Protein AF-0000000084676537 (afdb_homodimer)

Organism: Aquipseudomonas alcaligenes (strain ATCC 14909 / DSM 50342 / CCUG 1425 / JCM 20561 / NBRC 14159 / NCIMB 9945 / NCTC 10367 / 1577) (NCBI:txid1215092)

Sequence (380 aa):
MLSEYQLSLPAINLDNADGPAKAILEGAKAQVGFIPNMYANMVNSPGLLKTYLDGYAAFRKESGFTPAEQEVIFLVISRENGCEYCVSAHSTLADKMSGLAPQITDAIRDGSPIADEKLVALAEFVRVLFHTRGLPSAAAVQSFLAAGYGERQVLEIVLALAVKTLSNYANHLFHTPLDEMFADRAWQQIMLSEYQLSLPAINLDNADGPAKAILEGAKAQVGFIPNMYANMVNSPGLLKTYLDGYAAFRKESGFTPAEQEVIFLVISRENGCEYCVSAHSTLADKMSGLAPQITDAIRDGSPIADEKLVALAEFVRVLFHTRGLPSAAAVQSFLAAGYGERQVLEIVLALAVKTLSNYANHLFHTPLDEMFADRAWQQI

Foldseek 3Di:
DADPAADPDDQADCVRDDDLLNVLQVVVCVVPVHRALLSSQLCVPVVLSVLLVVLVVCLCPPLPDQLLLLLLLQLLLLVVLQQQQSLLVSLLCNVPPRVHDNVQSVCSLVVHDHPDQLSNLSSVLLVQCNVVVNDHDPVSVVSNVVSPDDPSSSVSSVSSNVSSCSRRVSCNRNVRDHDPSSVVRGGGRD/DADPAADPDDQADCVRDDDLLNVLQVVVCVVPVHRALLSSQLCVPVVLSVLLVVLVVCLCPPLPDQLLLLLLLQLLLLVVLFQQQSLLVSLLCNVPPRVHDNVQSVCSLVVHDHPDQLSNLSSVLLVQCNVVVNDHDPVSVVSNVVSPDDPSSSVSSVSSNVSSCSRRVSCNRNVRDHDPSSVVRGGGRD

InterPro domains:
  I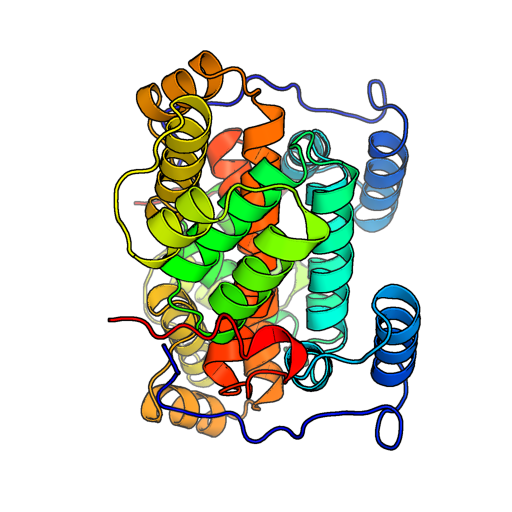PR003779 Alkyl hydroperoxide reductase AhpD/CMD-like [PF02627] (51-118)
  IPR004675 Alkylhydroperoxidase AhpD core [TIGR00778] (65-108)
  IPR029032 AhpD-like [G3DSA:1.20.1290.10] (20-186)
  IPR029032 AhpD-like [SSF69118] (9-187)

Solvent-accessible surface area (backbone atoms only — not comparable to full-atom values): 19748 Å² total; per-residue (Å²): 75,64,20,72,35,64,59,81,75,65,74,45,49,82,89,74,38,58,73,68,35,30,58,51,48,52,51,44,23,72,72,71,73,48,75,51,52,62,53,20,45,38,33,75,38,41,48,44,37,50,32,32,52,52,31,47,51,32,47,70,73,65,38,83,56,54,58,33,53,47,38,46,51,53,36,50,55,25,53,76,67,26,19,33,55,53,34,5,42,44,44,39,42,22,60,74,72,28,76,32,56,60,68,47,52,48,16,62,76,71,70,48,82,56,93,41,74,55,58,42,38,50,46,50,44,52,48,41,32,63,75,47,62,31,41,40,47,49,67,54,51,49,49,34,41,71,59,71,48,54,75,65,42,55,52,40,50,43,39,50,52,20,32,44,42,41,53,36,24,48,37,15,28,52,58,49,67,74,49,73,91,24,53,92,39,62,50,70,78,128,76,65,20,73,34,64,61,81,75,66,73,45,48,82,90,74,37,58,73,65,36,29,56,51,49,50,52,45,24,71,71,70,73,47,75,51,50,62,54,21,45,39,31,74,38,43,45,46,36,50,32,33,55,53,31,47,48,33,48,70,74,65,37,84,56,53,60,34,54,46,38,46,52,52,36,51,54,25,52,77,65,27,19,30,54,51,34,6,42,43,44,38,43,22,59,74,72,28,75,33,55,60,68,47,52,48,16,62,75,70,72,46,82,55,93,41,73,57,59,42,39,51,47,50,43,52,49,40,32,63,76,50,62,31,41,39,47,48,66,54,51,50,49,33,41,73,60,71,49,54,73,64,40,55,52,39,50,42,40,50,52,22,34,43,42,41,54,38,25,49,36,14,27,52,59,48,67,73,50,74,91,26,54,91,40,62,51,71,78,128

pLDDT: mean 97.21, std 3.35, range [67.31, 99.0]

Nearest PDB structures (foldseek):
  6e8l-assembly3_F  TM=9.251E-01  e=1.478E-09  Streptococcus pneumoniae D39
  3lvy-assembly3_F  TM=9.076E-01  e=1.955E-09  Streptococcus mutans
  3lvy-assembly2_D  TM=9.326E-01  e=3.757E-09  Streptococcus mutans
  3lvy-assembly3_E  TM=9.340E-01  e=1.001E-08  Streptococcus mutans
  6ohi-assembly1_B  TM=7.806E-01  e=1.801E-04  Marinomonas mediterranea MMB-1

Radius of gyration: 19.88 Å; Cα contacts (8 Å, |Δi|>4): 620; chains: 2; bounding box: 48×53×45 Å

Structure (mmCIF, N/CA/C/O backbone):
data_AF-0000000084676537-model_v1
#
loop_
_entity.id
_entity.type
_entity.pdbx_description
1 polymer 'Carboxymuconolactone decarboxylase-like domain-containing protein'
#
loop_
_atom_site.group_PDB
_atom_site.id
_atom_site.type_symbol
_atom_site.label_atom_id
_atom_site.label_alt_id
_atom_site.label_comp_id
_atom_site.label_asym_id
_atom_site.label_entity_id
_atom_site.label_seq_id
_atom_site.pdbx_PDB_ins_code
_atom_site.Cartn_x
_atom_site.Cartn_y
_atom_site.Cartn_z
_atom_site.occupancy
_atom_site.B_iso_or_equiv
_atom_site.auth_seq_id
_atom_site.auth_comp_id
_atom_site.auth_asym_id
_atom_site.auth_atom_id
_atom_site.pdbx_PDB_model_num
ATOM 1 N N . MET A 1 1 ? -10.719 -13.188 5.824 1 87.12 1 MET A N 1
ATOM 2 C CA . MET A 1 1 ? -11.375 -12.461 6.91 1 87.12 1 MET A CA 1
ATOM 3 C C . MET A 1 1 ? -12.18 -11.289 6.363 1 87.12 1 MET A C 1
ATOM 5 O O . MET A 1 1 ? -11.859 -10.75 5.305 1 87.12 1 MET A O 1
ATOM 9 N N . LEU A 1 2 ? -13.281 -10.977 7.125 1 89.5 2 LEU A N 1
ATOM 10 C CA . LEU A 1 2 ? -14.133 -9.828 6.828 1 89.5 2 LEU A CA 1
ATOM 11 C C . LEU A 1 2 ? -14.211 -8.883 8.023 1 89.5 2 LEU A C 1
ATOM 13 O O . LEU A 1 2 ? -14.242 -9.336 9.172 1 89.5 2 LEU A O 1
ATOM 17 N N . SER A 1 3 ? -14.258 -7.586 7.648 1 92.69 3 SER A N 1
ATOM 18 C CA . SER A 1 3 ? -14.461 -6.625 8.727 1 92.69 3 SER A CA 1
ATOM 19 C C . SER A 1 3 ? -15.828 -6.809 9.375 1 92.69 3 SER A C 1
ATOM 21 O O . SER A 1 3 ? -16.766 -7.293 8.742 1 92.69 3 SER A O 1
ATOM 23 N N . GLU A 1 4 ? -15.82 -6.453 10.68 1 93.25 4 GLU A N 1
ATOM 24 C CA . GLU A 1 4 ? -17.125 -6.5 11.344 1 93.25 4 GLU A CA 1
ATOM 25 C C . GLU A 1 4 ? -18.125 -5.578 10.664 1 93.25 4 GLU A C 1
ATOM 27 O O . GLU A 1 4 ? -19.281 -5.945 10.477 1 93.25 4 GLU A O 1
ATOM 32 N N . TYR A 1 5 ? -17.688 -4.469 10.32 1 94.06 5 TYR A N 1
ATOM 33 C CA . TYR A 1 5 ? -18.5 -3.502 9.594 1 94.06 5 TYR A CA 1
ATOM 34 C C . TYR A 1 5 ? -18.406 -3.734 8.086 1 94.06 5 TYR A C 1
ATOM 36 O O . TYR A 1 5 ? -17.312 -3.91 7.547 1 94.06 5 TYR A O 1
ATOM 44 N N . GLN A 1 6 ? -19.516 -3.701 7.406 1 97.19 6 GLN A N 1
ATOM 45 C CA . GLN A 1 6 ? -19.547 -3.764 5.949 1 97.19 6 GLN A CA 1
ATOM 46 C C . GLN A 1 6 ? -19.953 -2.42 5.352 1 97.19 6 GLN A C 1
ATOM 48 O O . GLN A 1 6 ? -21.016 -1.885 5.68 1 97.19 6 GLN A O 1
ATOM 53 N N . LEU A 1 7 ? -19.094 -1.859 4.504 1 98.12 7 LEU A N 1
ATOM 54 C CA . LEU A 1 7 ? -19.469 -0.626 3.812 1 98.12 7 LEU A CA 1
ATOM 55 C C . LEU A 1 7 ? -20.766 -0.8 3.043 1 98.12 7 LEU A C 1
ATOM 57 O O . LEU A 1 7 ? -21.016 -1.865 2.477 1 98.12 7 LEU A O 1
ATOM 61 N N . SER A 1 8 ? -21.484 0.279 2.998 1 97.81 8 SER A N 1
ATOM 62 C CA . SER A 1 8 ? -22.797 0.221 2.338 1 97.81 8 SER A CA 1
ATOM 63 C C . SER A 1 8 ? -22.734 0.866 0.958 1 97.81 8 SER A C 1
ATOM 65 O O . SER A 1 8 ? -23.766 0.978 0.28 1 97.81 8 SER A O 1
ATOM 67 N N . LEU A 1 9 ? -21.609 1.289 0.51 1 97.81 9 LEU A N 1
ATOM 68 C CA . LEU A 1 9 ? -21.453 1.851 -0.827 1 97.81 9 LEU A CA 1
ATOM 69 C C . LEU A 1 9 ? -21.828 0.829 -1.894 1 97.81 9 LEU A C 1
ATOM 71 O O . LEU A 1 9 ? -21.5 -0.354 -1.771 1 97.81 9 LEU A O 1
ATOM 75 N N . PRO A 1 10 ? -22.469 1.252 -2.92 1 96.81 10 PRO A N 1
ATOM 76 C CA . PRO A 1 10 ? -22.938 0.3 -3.928 1 96.81 10 PRO A CA 1
ATOM 77 C C . PRO A 1 10 ? -21.828 -0.193 -4.844 1 96.81 10 PRO A C 1
ATOM 79 O O . PRO A 1 10 ? -20.859 0.525 -5.078 1 96.81 10 PRO A O 1
ATOM 82 N N . ALA A 1 11 ? -22.031 -1.421 -5.336 1 97.44 11 ALA A N 1
ATOM 83 C CA . ALA A 1 11 ? -21.203 -1.826 -6.473 1 97.44 11 ALA A CA 1
ATOM 84 C C . ALA A 1 11 ? -21.516 -0.974 -7.703 1 97.44 11 ALA A C 1
ATOM 86 O O . ALA A 1 11 ? -22.672 -0.67 -7.98 1 97.44 11 ALA A O 1
ATOM 87 N N . ILE A 1 12 ? -20.484 -0.504 -8.359 1 97.31 12 ILE A N 1
ATOM 88 C CA . ILE A 1 12 ? -20.641 0.354 -9.531 1 97.31 12 ILE A CA 1
ATOM 89 C C . ILE A 1 12 ? -20.344 -0.445 -10.797 1 97.31 12 ILE A C 1
ATOM 91 O O . ILE A 1 12 ? -19.391 -1.219 -10.844 1 97.31 12 ILE A O 1
ATOM 95 N N . ASN A 1 13 ? -21.203 -0.387 -11.727 1 94.81 13 ASN A N 1
ATOM 96 C CA . ASN A 1 13 ? -21.016 -0.99 -13.039 1 94.81 13 ASN A CA 1
ATOM 97 C C . ASN A 1 13 ? -21.094 0.051 -14.148 1 94.81 13 ASN A C 1
ATOM 99 O O . ASN A 1 13 ? -21.125 1.254 -13.883 1 94.81 13 ASN A O 1
ATOM 103 N N . LEU A 1 14 ? -21.047 -0.414 -15.375 1 93.81 14 LEU A N 1
ATOM 104 C CA . LEU A 1 14 ? -20.969 0.53 -16.484 1 93.81 14 LEU A CA 1
ATOM 105 C C . LEU A 1 14 ? -22.297 1.247 -16.672 1 93.81 14 LEU A C 1
ATOM 107 O O . LEU A 1 14 ? -22.344 2.328 -17.266 1 93.81 14 LEU A O 1
ATOM 111 N N . ASP A 1 15 ? -23.359 0.762 -16.141 1 93.25 15 ASP A N 1
ATOM 112 C CA . ASP A 1 15 ? -24.688 1.355 -16.281 1 93.25 15 ASP A CA 1
ATOM 113 C C . ASP A 1 15 ? -24.891 2.5 -15.297 1 93.25 15 ASP A C 1
ATOM 115 O O . ASP A 1 15 ? -25.672 3.422 -15.555 1 93.25 15 ASP A O 1
ATOM 119 N N . ASN A 1 16 ? -24.188 2.482 -14.164 1 92.31 16 ASN A N 1
ATOM 120 C CA . ASN A 1 16 ? -24.391 3.496 -13.141 1 92.31 16 ASN A CA 1
ATOM 121 C C . ASN A 1 16 ? -23.109 4.281 -12.852 1 92.31 16 ASN A C 1
ATOM 123 O O . ASN A 1 16 ? -23.094 5.152 -11.984 1 92.31 16 ASN A O 1
ATOM 127 N N . ALA A 1 17 ? -22.125 3.949 -13.586 1 92.12 17 ALA A N 1
ATOM 128 C CA . ALA A 1 17 ? -20.859 4.66 -13.398 1 92.12 17 ALA A CA 1
ATOM 129 C C . ALA A 1 17 ? -20.891 6.02 -14.086 1 92.12 17 ALA A C 1
ATOM 131 O O . ALA A 1 17 ? -21.5 6.172 -15.148 1 92.12 17 ALA A O 1
ATOM 132 N N . ASP A 1 18 ? -20.328 7.066 -13.469 1 88.62 18 ASP A N 1
ATOM 133 C CA . ASP A 1 18 ? -20.156 8.367 -14.102 1 88.62 18 ASP A CA 1
ATOM 134 C C . ASP A 1 18 ? -18.719 8.883 -13.93 1 88.62 18 ASP A C 1
ATOM 136 O O . ASP A 1 18 ? -17.953 8.312 -13.156 1 88.62 18 ASP A O 1
ATOM 140 N N . GLY A 1 19 ? -18.297 9.742 -14.891 1 92.19 19 GLY A N 1
ATOM 141 C CA . GLY A 1 19 ? -17.031 10.438 -14.766 1 92.19 19 GLY A CA 1
ATOM 142 C C . GLY A 1 19 ? -15.836 9.508 -14.742 1 92.19 19 GLY A C 1
ATOM 143 O O . GLY A 1 19 ? -15.711 8.633 -15.602 1 92.19 19 GLY A O 1
ATOM 144 N N . PRO A 1 20 ? -15 9.695 -13.852 1 93.06 20 PRO A N 1
ATOM 145 C CA . PRO A 1 20 ? -13.75 8.938 -13.781 1 93.06 20 PRO A CA 1
ATOM 146 C C . PRO A 1 20 ? -13.977 7.449 -13.523 1 93.06 20 PRO A C 1
ATOM 148 O O . PRO A 1 20 ? -13.25 6.609 -14.055 1 93.06 20 PRO A O 1
ATOM 151 N N . ALA A 1 21 ? -14.984 7.133 -12.766 1 95.75 21 ALA A N 1
ATOM 152 C CA . ALA A 1 21 ? -15.281 5.734 -12.469 1 95.75 21 ALA A CA 1
ATOM 153 C C . ALA A 1 21 ? -15.602 4.957 -13.742 1 95.75 21 ALA A C 1
ATOM 155 O O . ALA A 1 21 ? -15.117 3.836 -13.93 1 95.75 21 ALA A O 1
ATOM 156 N N . LYS A 1 22 ? -16.344 5.57 -14.594 1 96.38 22 LYS A N 1
ATOM 157 C CA . LYS A 1 22 ? -16.734 4.91 -15.836 1 96.38 22 LYS A CA 1
ATOM 158 C C . LYS A 1 22 ? -15.523 4.637 -16.719 1 96.38 22 LYS A C 1
ATOM 160 O O . LYS A 1 22 ? -15.367 3.533 -17.25 1 96.38 22 LYS A O 1
ATOM 165 N N . ALA A 1 23 ? -14.68 5.621 -16.922 1 96.88 23 ALA A N 1
ATOM 166 C CA . ALA A 1 23 ? -13.492 5.484 -17.75 1 96.88 23 ALA A CA 1
ATOM 167 C C . ALA A 1 23 ? -12.578 4.379 -17.219 1 96.88 23 ALA A C 1
ATOM 169 O O . ALA A 1 23 ? -12.031 3.592 -18 1 96.88 23 ALA A O 1
ATOM 170 N N . ILE A 1 24 ? -12.438 4.293 -15.922 1 97.25 24 ILE A N 1
ATOM 171 C CA . ILE A 1 24 ? -11.562 3.303 -15.305 1 97.25 24 ILE A CA 1
ATOM 172 C C . ILE A 1 24 ? -12.148 1.904 -15.492 1 97.25 24 ILE A C 1
ATOM 174 O O . ILE A 1 24 ? -11.43 0.969 -15.852 1 97.25 24 ILE A O 1
ATOM 178 N N . LEU A 1 25 ? -13.453 1.765 -15.273 1 97.31 25 LEU A N 1
ATOM 179 C CA . LEU A 1 25 ? -14.094 0.46 -15.414 1 97.31 25 LEU A CA 1
ATOM 180 C C . LEU A 1 25 ? -14.07 -0.007 -16.859 1 97.31 25 LEU A C 1
ATOM 182 O O . LEU A 1 25 ? -13.883 -1.196 -17.125 1 97.31 25 LEU A O 1
ATOM 186 N N . GLU A 1 26 ? -14.25 0.949 -17.781 1 96.5 26 GLU A N 1
ATOM 187 C CA . GLU A 1 26 ? -14.156 0.607 -19.203 1 96.5 26 GLU A CA 1
ATOM 188 C C . GLU A 1 26 ? -12.766 0.092 -19.562 1 96.5 26 GLU A C 1
ATOM 190 O O . GLU A 1 26 ? -12.633 -0.887 -20.297 1 96.5 26 GLU A O 1
ATOM 195 N N . GLY A 1 27 ? -11.812 0.773 -19.047 1 94.44 27 GLY A N 1
ATOM 196 C CA . GLY A 1 27 ? -10.445 0.319 -19.266 1 94.44 27 GLY A CA 1
ATOM 197 C C . GLY A 1 27 ? -10.172 -1.052 -18.672 1 94.44 27 GLY A C 1
ATOM 198 O O . GLY A 1 27 ? -9.555 -1.899 -19.312 1 94.44 27 GLY A O 1
ATOM 199 N N . ALA A 1 28 ? -10.664 -1.276 -17.484 1 91.88 28 ALA A N 1
ATOM 200 C CA . ALA A 1 28 ? -10.484 -2.562 -16.812 1 91.88 28 ALA A CA 1
ATOM 201 C C . ALA A 1 28 ? -11.18 -3.682 -17.578 1 91.88 28 ALA A C 1
ATOM 203 O O . ALA A 1 28 ? -10.617 -4.762 -17.766 1 91.88 28 ALA A O 1
ATOM 204 N N . LYS A 1 29 ? -12.398 -3.408 -18.016 1 94.38 29 LYS A N 1
ATOM 205 C CA . LYS A 1 29 ? -13.148 -4.395 -18.781 1 94.38 29 LYS A CA 1
ATOM 206 C C . LYS A 1 29 ? -12.422 -4.75 -20.078 1 94.38 29 LYS A C 1
ATOM 208 O O . LYS A 1 29 ? -12.383 -5.918 -20.469 1 94.38 29 LYS A O 1
ATOM 213 N N . ALA A 1 30 ? -11.828 -3.725 -20.719 1 93.62 30 ALA A N 1
ATOM 214 C CA . ALA A 1 30 ? -11.094 -3.949 -21.969 1 93.62 30 ALA A CA 1
ATOM 215 C C . ALA A 1 30 ? -9.875 -4.84 -21.734 1 93.62 30 ALA A C 1
ATOM 217 O O . ALA A 1 30 ? -9.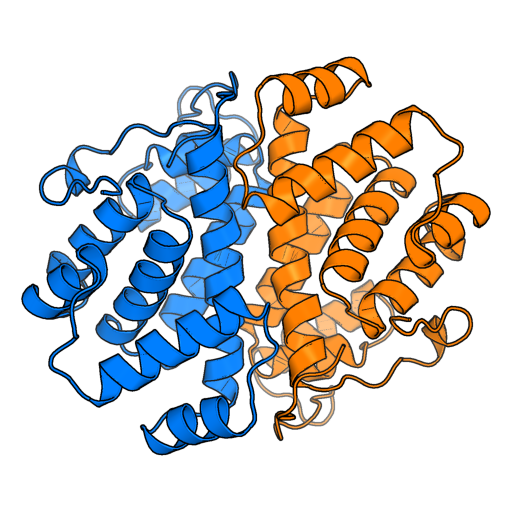523 -5.648 -22.594 1 93.62 30 ALA A O 1
ATOM 218 N N . GLN A 1 31 ? -9.32 -4.766 -20.594 1 86.62 31 GLN A N 1
ATOM 219 C CA . GLN A 1 31 ? -8.078 -5.473 -20.312 1 86.62 31 GLN A CA 1
ATOM 220 C C . GLN A 1 31 ? -8.352 -6.898 -19.844 1 86.62 31 GLN A C 1
ATOM 222 O O . GLN A 1 31 ? -7.645 -7.832 -20.234 1 86.62 31 GLN A O 1
ATOM 227 N N . VAL A 1 32 ? -9.375 -7.09 -19.016 1 86.25 32 VAL A N 1
ATOM 228 C CA . VAL A 1 32 ? -9.492 -8.406 -18.406 1 86.25 32 VAL A CA 1
ATOM 229 C C . VAL A 1 32 ? -10.781 -9.078 -18.859 1 86.25 32 VAL A C 1
ATOM 231 O O . VAL A 1 32 ? -11.031 -10.242 -18.531 1 86.25 32 VAL A O 1
ATOM 234 N N . GLY A 1 33 ? -11.602 -8.398 -19.594 1 89.19 33 GLY A N 1
ATOM 235 C CA . GLY A 1 33 ? -12.75 -9 -20.25 1 89.19 33 GLY A CA 1
ATOM 236 C C . GLY A 1 33 ? -14.039 -8.867 -19.469 1 89.19 33 GLY A C 1
ATOM 237 O O . GLY A 1 33 ? -15.117 -9.156 -19.984 1 89.19 33 GLY A O 1
ATOM 238 N N . PHE A 1 34 ? -13.914 -8.531 -18.234 1 93.25 34 PHE A N 1
ATOM 239 C CA . PHE A 1 34 ? -15.078 -8.273 -17.391 1 93.25 34 PHE A CA 1
ATOM 240 C C . PHE A 1 34 ? -14.711 -7.355 -16.234 1 93.25 34 PHE A C 1
ATOM 242 O O . PHE A 1 34 ? -13.547 -6.984 -16.062 1 93.25 34 PHE A O 1
ATOM 249 N N . ILE A 1 35 ? -15.711 -6.895 -15.508 1 96.5 35 ILE A N 1
ATOM 250 C CA . ILE A 1 35 ? -15.477 -6.086 -14.312 1 96.5 35 ILE A CA 1
ATOM 251 C C . ILE A 1 35 ? -15.594 -6.961 -13.07 1 96.5 35 ILE A C 1
ATOM 253 O O . ILE A 1 35 ? -16.703 -7.316 -12.648 1 96.5 35 ILE A O 1
ATOM 257 N N . PRO A 1 36 ? -14.461 -7.328 -12.484 1 97.81 36 PRO A N 1
ATOM 258 C CA . PRO A 1 36 ? -14.531 -8.07 -11.227 1 97.81 36 PRO A CA 1
ATOM 259 C C . PRO A 1 36 ? -15.336 -7.348 -10.148 1 97.81 36 PRO A C 1
ATOM 261 O O . PRO A 1 36 ? -15.312 -6.113 -10.078 1 97.81 36 PRO A O 1
ATOM 264 N N . ASN A 1 37 ? -15.992 -8.094 -9.281 1 98.12 37 ASN A N 1
ATOM 265 C CA . ASN A 1 37 ? -16.734 -7.5 -8.172 1 98.12 37 ASN A CA 1
ATOM 266 C C . ASN A 1 37 ? -15.844 -6.59 -7.328 1 98.12 37 ASN A C 1
ATOM 268 O O . ASN A 1 37 ? -16.297 -5.555 -6.836 1 98.12 37 ASN A O 1
ATOM 272 N N . MET A 1 38 ? -14.57 -6.957 -7.238 1 98.5 38 MET A N 1
ATOM 273 C CA . MET A 1 38 ? -13.602 -6.156 -6.496 1 98.5 38 MET A CA 1
ATOM 274 C C . MET A 1 38 ? -13.453 -4.77 -7.113 1 98.5 38 MET A C 1
ATOM 276 O O . MET A 1 38 ? -13.445 -3.766 -6.402 1 98.5 38 MET A O 1
ATOM 280 N N . TYR A 1 39 ? -13.391 -4.684 -8.438 1 98.56 39 TYR A N 1
ATOM 281 C CA . TYR A 1 39 ? -13.25 -3.408 -9.133 1 98.56 39 TYR A CA 1
ATOM 282 C C . TYR A 1 39 ? -14.516 -2.57 -9 1 98.56 39 TYR A C 1
ATOM 284 O O . TYR A 1 39 ? -14.445 -1.356 -8.797 1 98.56 39 TYR A O 1
ATOM 292 N N . ALA A 1 40 ? -15.641 -3.273 -9.094 1 98.38 40 ALA A N 1
ATOM 293 C CA . ALA A 1 40 ? -16.922 -2.596 -8.969 1 98.38 40 ALA A CA 1
ATOM 294 C C . ALA A 1 40 ? -17.047 -1.891 -7.617 1 98.38 40 ALA A C 1
ATOM 296 O O . ALA A 1 40 ? -17.656 -0.826 -7.52 1 98.38 40 ALA A O 1
ATOM 297 N N . ASN A 1 41 ? -16.469 -2.49 -6.586 1 98.62 41 ASN A N 1
ATOM 298 C CA . ASN A 1 41 ? -16.484 -1.902 -5.25 1 98.62 41 ASN A CA 1
ATOM 299 C C . ASN A 1 41 ? -15.422 -0.822 -5.102 1 98.62 41 ASN A C 1
ATOM 301 O O . ASN A 1 41 ? -15.711 0.289 -4.656 1 98.62 41 ASN A O 1
ATOM 305 N N . MET A 1 42 ? -14.211 -1.089 -5.57 1 98.69 42 MET A N 1
ATOM 306 C CA . MET A 1 42 ? -13.055 -0.219 -5.359 1 98.69 42 MET A CA 1
ATOM 307 C C . MET A 1 42 ? -13.234 1.104 -6.094 1 98.69 42 MET A C 1
ATOM 309 O O . MET A 1 42 ? -12.742 2.141 -5.641 1 98.69 42 MET A O 1
ATOM 313 N N . VAL A 1 43 ? -14.023 1.129 -7.129 1 98.5 43 VAL A N 1
ATOM 314 C CA . VAL A 1 43 ? -14.109 2.301 -7.996 1 98.5 43 VAL A CA 1
ATOM 315 C C . VAL A 1 43 ? -14.938 3.387 -7.316 1 98.5 43 VAL A C 1
ATOM 317 O O . VAL A 1 43 ? -14.953 4.535 -7.762 1 98.5 43 VAL A O 1
ATOM 320 N N . ASN A 1 44 ? -15.672 3.029 -6.191 1 98.12 44 ASN A N 1
ATOM 321 C CA . ASN A 1 44 ? -16.25 4.086 -5.363 1 98.12 44 ASN A CA 1
ATOM 322 C C . ASN A 1 44 ? -15.219 5.152 -5.016 1 98.12 44 ASN A C 1
ATOM 324 O O . ASN A 1 44 ? -15.57 6.309 -4.773 1 98.12 44 ASN A O 1
ATOM 328 N N . SER A 1 45 ? -13.977 4.828 -4.934 1 98.25 45 SER A N 1
ATOM 329 C CA . SER A 1 45 ? -12.805 5.699 -4.938 1 98.25 45 SER A CA 1
ATOM 330 C C . SER A 1 45 ? -11.984 5.523 -6.211 1 98.25 45 SER A C 1
ATOM 332 O O . SER A 1 45 ? -11.086 4.676 -6.266 1 98.25 45 SER A O 1
ATOM 334 N N . PRO A 1 46 ? -12.266 6.328 -7.223 1 98.06 46 PRO A N 1
ATOM 335 C CA . PRO A 1 46 ? -11.578 6.137 -8.5 1 98.06 46 PRO A CA 1
ATOM 336 C C . PRO A 1 46 ? -10.062 6.152 -8.359 1 98.06 46 PRO A C 1
ATOM 338 O O . PRO A 1 46 ? -9.367 5.355 -9 1 98.06 46 PRO A O 1
ATOM 341 N N . GLY A 1 47 ? -9.531 7.059 -7.523 1 98.25 47 GLY A N 1
ATOM 342 C CA . GLY A 1 47 ? -8.094 7.109 -7.285 1 98.25 47 GLY A CA 1
ATOM 343 C C . GLY A 1 47 ? -7.543 5.82 -6.703 1 98.25 47 GLY A C 1
ATOM 344 O O . GLY A 1 47 ? -6.449 5.387 -7.074 1 98.25 47 GLY A O 1
ATOM 345 N N . LEU A 1 48 ? -8.297 5.184 -5.801 1 98.75 48 LEU A N 1
ATOM 346 C CA . LEU A 1 48 ? -7.891 3.924 -5.191 1 98.75 48 LEU A CA 1
ATOM 347 C C . LEU A 1 48 ? -7.809 2.818 -6.238 1 98.75 48 LEU A C 1
ATOM 349 O O . LEU A 1 48 ? -6.789 2.129 -6.34 1 98.75 48 LEU A O 1
ATOM 353 N N . LEU A 1 49 ? -8.891 2.664 -7.082 1 98.62 49 LEU A N 1
ATOM 354 C CA . LEU A 1 49 ? -8.867 1.611 -8.094 1 98.62 49 LEU A CA 1
ATOM 355 C C . LEU A 1 49 ? -7.773 1.875 -9.125 1 98.62 49 LEU A C 1
ATOM 357 O O . LEU A 1 49 ? -7.055 0.957 -9.516 1 98.62 49 LEU A O 1
ATOM 361 N N . LYS A 1 50 ? -7.645 3.145 -9.539 1 98.38 50 LYS A N 1
ATOM 362 C CA . LYS A 1 50 ? -6.637 3.467 -10.547 1 98.38 50 LYS A CA 1
ATOM 363 C C . LYS A 1 50 ? -5.23 3.176 -10.031 1 98.38 50 LYS A C 1
ATOM 365 O O . LYS A 1 50 ? -4.391 2.65 -10.766 1 98.38 50 LYS A O 1
ATOM 370 N N . THR A 1 51 ? -4.926 3.545 -8.781 1 98.75 51 THR A N 1
ATOM 371 C CA . THR A 1 51 ? -3.627 3.266 -8.18 1 98.75 51 THR A CA 1
ATOM 372 C C . THR A 1 51 ? -3.367 1.762 -8.125 1 98.75 51 THR A C 1
ATOM 374 O O . THR A 1 51 ? -2.26 1.308 -8.422 1 98.75 51 THR A O 1
ATOM 377 N N . TYR A 1 52 ? -4.41 0.971 -7.797 1 98.81 52 TYR A N 1
ATOM 378 C CA . TYR A 1 52 ? -4.301 -0.484 -7.793 1 98.81 52 TYR A CA 1
ATOM 379 C C . TYR A 1 52 ? -3.947 -1.008 -9.18 1 98.81 52 TYR A C 1
ATOM 381 O O . TYR A 1 52 ? -2.979 -1.754 -9.336 1 98.81 52 TYR A O 1
ATOM 389 N N . LEU A 1 53 ? -4.715 -0.577 -10.156 1 98.31 53 LEU A N 1
ATOM 390 C CA . LEU A 1 53 ? -4.562 -1.102 -11.508 1 98.31 53 LEU A CA 1
ATOM 391 C C . LEU A 1 53 ? -3.193 -0.75 -12.078 1 98.31 53 LEU A C 1
ATOM 393 O O . LEU A 1 53 ? -2.525 -1.6 -12.672 1 98.31 53 LEU A O 1
ATOM 397 N N . ASP A 1 54 ? -2.771 0.484 -11.875 1 98 54 ASP A N 1
ATOM 398 C CA . ASP A 1 54 ? -1.485 0.928 -12.398 1 98 54 ASP A CA 1
ATOM 399 C C . ASP A 1 54 ? -0.33 0.22 -11.695 1 98 54 ASP A C 1
ATOM 401 O O . ASP A 1 54 ? 0.615 -0.234 -12.344 1 98 54 ASP A O 1
ATOM 405 N N . GLY A 1 55 ? -0.365 0.135 -10.383 1 98.69 55 GLY A N 1
ATOM 406 C CA . GLY A 1 55 ? 0.667 -0.568 -9.633 1 98.69 55 GLY A CA 1
ATOM 407 C C . GLY A 1 55 ? 0.74 -2.047 -9.961 1 98.69 55 GLY A C 1
ATOM 408 O O . GLY A 1 55 ? 1.831 -2.604 -10.102 1 98.69 55 GLY A O 1
ATOM 409 N N . TYR A 1 56 ? -0.441 -2.672 -10.078 1 98.5 56 TYR A N 1
ATOM 410 C CA . TYR A 1 56 ? -0.527 -4.078 -10.461 1 98.5 56 TYR A CA 1
ATOM 411 C C . TYR A 1 56 ? 0.105 -4.312 -11.828 1 98.5 56 TYR A C 1
ATOM 413 O O . TYR A 1 56 ? 0.907 -5.234 -12 1 98.5 56 TYR A O 1
ATOM 421 N N . ALA A 1 57 ? -0.222 -3.453 -12.773 1 97.88 57 ALA A N 1
ATOM 422 C CA . ALA A 1 57 ? 0.32 -3.57 -14.125 1 97.88 57 ALA A CA 1
ATOM 423 C C . ALA A 1 57 ? 1.835 -3.387 -14.125 1 97.8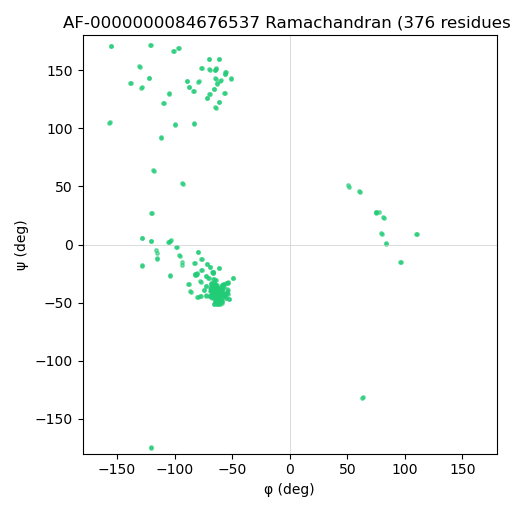8 57 ALA A C 1
ATOM 425 O O . ALA A 1 57 ? 2.557 -4.129 -14.797 1 97.88 57 ALA A O 1
ATOM 426 N N . ALA A 1 58 ? 2.326 -2.4 -13.414 1 98.5 58 ALA A N 1
ATOM 427 C CA . ALA A 1 58 ? 3.764 -2.164 -13.32 1 98.5 58 ALA A CA 1
ATOM 428 C C . ALA A 1 58 ? 4.484 -3.375 -12.734 1 98.5 58 ALA A C 1
ATOM 430 O O . ALA A 1 58 ? 5.527 -3.793 -13.242 1 98.5 58 ALA A O 1
ATOM 431 N N . PHE A 1 59 ? 3.926 -3.955 -11.688 1 98.81 59 PHE A N 1
ATOM 432 C CA . PHE A 1 59 ? 4.516 -5.125 -11.047 1 98.81 59 PHE A CA 1
ATOM 433 C C . PHE A 1 59 ? 4.57 -6.301 -12.016 1 98.81 59 PHE A C 1
ATOM 435 O O . PHE A 1 59 ? 5.602 -6.969 -12.133 1 98.81 59 PHE A O 1
ATOM 442 N N . ARG A 1 60 ? 3.459 -6.535 -12.688 1 98.06 60 ARG A N 1
ATOM 443 C CA . ARG A 1 60 ? 3.381 -7.66 -13.609 1 98.06 60 ARG A CA 1
ATOM 444 C C . ARG A 1 60 ? 4.379 -7.504 -14.758 1 98.06 60 ARG A C 1
ATOM 446 O O . ARG A 1 60 ? 5.012 -8.477 -15.172 1 98.06 60 ARG A O 1
ATOM 453 N N . LYS A 1 61 ? 4.559 -6.305 -15.195 1 97.56 61 LYS A N 1
ATOM 454 C CA . LYS A 1 61 ? 5.32 -6.062 -16.422 1 97.56 61 LYS A CA 1
ATOM 455 C C . LYS A 1 61 ? 6.809 -5.918 -16.109 1 97.56 61 LYS A C 1
ATOM 457 O O . LYS A 1 61 ? 7.652 -6.344 -16.906 1 97.56 61 LYS A O 1
ATOM 462 N N . GLU A 1 62 ? 7.133 -5.344 -14.93 1 96.94 62 GLU A N 1
ATOM 463 C CA . GLU A 1 62 ? 8.492 -4.816 -14.82 1 96.94 62 GLU A CA 1
ATOM 464 C C . GLU A 1 62 ? 9.188 -5.344 -13.57 1 96.94 62 GLU A C 1
ATOM 466 O O . GLU A 1 62 ? 10.32 -4.965 -13.281 1 96.94 62 GLU A O 1
ATOM 471 N N . SER A 1 63 ? 8.617 -6.219 -12.844 1 98.19 63 SER A N 1
ATOM 472 C CA . SER A 1 63 ? 9.141 -6.574 -11.531 1 98.19 63 SER A CA 1
ATOM 473 C C . SER A 1 63 ? 10.367 -7.469 -11.641 1 98.19 63 SER A C 1
ATOM 475 O O . SER A 1 63 ? 11.133 -7.605 -10.688 1 98.19 63 SER A O 1
ATOM 477 N N . GLY A 1 64 ? 10.523 -8.141 -12.766 1 98.25 64 GLY A N 1
ATOM 478 C CA . GLY A 1 64 ? 11.625 -9.078 -12.922 1 98.25 64 GLY A CA 1
ATOM 479 C C . GLY A 1 64 ? 11.328 -10.445 -12.336 1 98.25 64 GLY A C 1
ATOM 480 O O . GLY A 1 64 ? 12.18 -11.328 -12.352 1 98.25 64 GLY A O 1
ATOM 481 N N . PHE A 1 65 ? 10.156 -10.664 -11.781 1 98.75 65 PHE A N 1
ATOM 482 C CA . PHE A 1 65 ? 9.688 -11.977 -11.344 1 98.75 65 PHE A CA 1
ATOM 483 C C . PHE A 1 65 ? 8.969 -12.703 -12.469 1 98.75 65 PHE A C 1
ATOM 485 O O . PHE A 1 65 ? 8.281 -12.07 -13.273 1 98.75 65 PHE A O 1
ATOM 492 N N . THR A 1 66 ? 9.148 -14.008 -12.617 1 98.56 66 THR A N 1
ATOM 493 C CA . THR A 1 66 ? 8.32 -14.789 -13.531 1 98.56 66 THR A CA 1
ATOM 494 C C . THR A 1 66 ? 6.855 -14.734 -13.109 1 98.56 66 THR A C 1
ATOM 496 O O . THR A 1 66 ? 6.543 -14.445 -11.953 1 98.56 66 THR A O 1
ATOM 499 N N . PRO A 1 67 ? 5.973 -15.016 -14.023 1 98.44 67 PRO A N 1
ATOM 500 C CA . PRO A 1 67 ? 4.555 -15.039 -13.648 1 98.44 67 PRO A CA 1
ATOM 501 C C . PRO A 1 67 ? 4.27 -15.953 -12.461 1 98.44 67 PRO A C 1
ATOM 503 O O . PRO A 1 67 ? 3.459 -15.617 -11.594 1 98.44 67 PRO A O 1
ATOM 506 N N . ALA A 1 68 ? 4.906 -17.078 -12.383 1 98.62 68 ALA A N 1
ATOM 507 C CA . ALA A 1 68 ? 4.742 -18 -11.266 1 98.62 68 ALA A CA 1
ATOM 508 C C . ALA A 1 68 ? 5.199 -17.359 -9.953 1 98.62 68 ALA A C 1
ATOM 510 O O . ALA A 1 68 ? 4.5 -17.438 -8.945 1 98.62 68 ALA A O 1
ATOM 511 N N . GLU A 1 69 ? 6.379 -16.688 -9.945 1 98.88 69 GLU A N 1
ATOM 512 C CA . GLU A 1 69 ? 6.898 -16.016 -8.758 1 98.88 69 GLU A CA 1
ATOM 513 C C . GLU A 1 69 ? 5.98 -14.867 -8.336 1 98.88 69 GLU A C 1
ATOM 515 O O . GLU A 1 69 ? 5.789 -14.633 -7.137 1 98.88 69 GLU A O 1
ATOM 520 N N . GLN A 1 70 ? 5.426 -14.195 -9.328 1 98.94 70 GLN A N 1
ATOM 521 C CA . GLN A 1 70 ? 4.496 -13.109 -9.039 1 98.94 70 GLN A CA 1
ATOM 522 C C . GLN A 1 70 ? 3.271 -13.617 -8.281 1 98.94 70 GLN A C 1
ATOM 524 O O . GLN A 1 70 ? 2.812 -12.977 -7.332 1 98.94 70 GLN A O 1
ATOM 529 N N . GLU A 1 71 ? 2.738 -14.766 -8.695 1 98.88 71 GLU A N 1
ATOM 530 C CA . GLU A 1 71 ? 1.582 -15.328 -8 1 98.88 71 GLU A CA 1
ATOM 531 C C . GLU A 1 71 ? 1.945 -15.773 -6.59 1 98.88 71 GLU A C 1
ATOM 533 O O . GLU A 1 71 ? 1.141 -15.641 -5.664 1 98.88 71 GLU A O 1
ATOM 538 N N . VAL A 1 72 ? 3.18 -16.328 -6.406 1 98.94 72 VAL A N 1
ATOM 539 C CA . VAL A 1 72 ? 3.627 -16.672 -5.062 1 98.94 72 VAL A CA 1
ATOM 540 C C . VAL A 1 72 ? 3.586 -15.438 -4.164 1 98.94 72 VAL A C 1
ATOM 542 O O . VAL A 1 72 ? 3.062 -15.492 -3.049 1 98.94 72 VAL A O 1
ATOM 545 N N . ILE A 1 73 ? 4.043 -14.305 -4.637 1 98.94 73 ILE A N 1
ATOM 546 C CA . ILE A 1 73 ? 4.113 -13.062 -3.873 1 98.94 73 ILE A CA 1
ATOM 547 C C . ILE A 1 73 ? 2.705 -12.602 -3.51 1 98.94 73 ILE A C 1
ATOM 549 O O . ILE A 1 73 ? 2.408 -12.352 -2.34 1 98.94 73 ILE A O 1
ATOM 553 N N . PHE A 1 74 ? 1.794 -12.578 -4.508 1 98.94 74 PHE A N 1
ATOM 554 C CA . PHE A 1 74 ? 0.436 -12.102 -4.273 1 98.94 74 PHE A CA 1
ATOM 555 C C . PHE A 1 74 ? -0.318 -13.047 -3.346 1 98.94 74 PHE A C 1
ATOM 557 O O . PHE A 1 74 ? -1.069 -12.602 -2.477 1 98.94 74 PHE A O 1
ATOM 564 N N . LEU A 1 75 ? -0.107 -14.352 -3.514 1 98.94 75 LEU A N 1
ATOM 565 C CA . LEU A 1 75 ? -0.788 -15.344 -2.684 1 98.94 75 LEU A CA 1
ATOM 566 C C . LEU A 1 75 ? -0.317 -15.25 -1.235 1 98.94 75 LEU A C 1
ATOM 568 O O . LEU A 1 75 ? -1.132 -15.281 -0.31 1 98.94 75 LEU A O 1
ATOM 572 N N . VAL A 1 76 ? 0.977 -15.125 -1.027 1 98.88 76 VAL A N 1
ATOM 573 C CA . VAL A 1 76 ? 1.524 -15.055 0.323 1 98.88 76 VAL A CA 1
ATOM 574 C C . VAL A 1 76 ? 0.991 -13.812 1.031 1 98.88 76 VAL A C 1
ATOM 576 O O . VAL A 1 76 ? 0.497 -13.891 2.158 1 98.88 76 VAL A O 1
ATOM 579 N N . ILE A 1 77 ? 1.003 -12.664 0.34 1 98.94 77 ILE A N 1
ATOM 580 C CA . ILE A 1 77 ? 0.544 -11.422 0.944 1 98.94 77 ILE A CA 1
ATOM 581 C C . ILE A 1 77 ? -0.942 -11.523 1.279 1 98.94 77 ILE A C 1
ATOM 583 O O . ILE A 1 77 ? -1.361 -11.18 2.387 1 98.94 77 ILE A O 1
ATOM 587 N N . SER A 1 78 ? -1.732 -11.992 0.309 1 98.88 78 SER A N 1
ATOM 588 C CA . SER A 1 78 ? -3.18 -12.055 0.489 1 98.88 78 SER A CA 1
ATOM 589 C C . SER A 1 78 ? -3.559 -13.039 1.588 1 98.88 78 SER A C 1
ATOM 591 O O . SER A 1 78 ? -4.5 -12.805 2.348 1 98.88 78 SER A O 1
ATOM 593 N N . ARG A 1 79 ? -2.832 -14.164 1.659 1 98.62 79 ARG A N 1
ATOM 594 C CA . ARG A 1 79 ? -3.094 -15.125 2.725 1 98.62 79 ARG A CA 1
ATOM 595 C C . ARG A 1 79 ? -2.771 -14.531 4.09 1 98.62 79 ARG A C 1
ATOM 597 O O . ARG A 1 79 ? -3.537 -14.695 5.043 1 98.62 79 ARG A O 1
ATOM 604 N N . GLU A 1 80 ? -1.606 -13.836 4.234 1 98.38 80 GLU A N 1
ATOM 605 C CA . GLU A 1 80 ? -1.242 -13.188 5.492 1 98.38 80 GLU A CA 1
ATOM 606 C C . GLU A 1 80 ? -2.309 -12.188 5.93 1 98.38 80 GLU A C 1
ATOM 608 O O . GLU A 1 80 ? -2.576 -12.039 7.121 1 98.38 80 GLU A O 1
ATOM 613 N N . ASN A 1 81 ? -2.936 -11.539 4.941 1 98.5 81 ASN A N 1
ATOM 614 C CA . ASN A 1 81 ? -3.982 -10.57 5.238 1 98.5 81 ASN A CA 1
ATOM 615 C C . ASN A 1 81 ? -5.328 -11.25 5.473 1 98.5 81 ASN A C 1
ATOM 617 O O . ASN A 1 81 ? -6.27 -10.625 5.961 1 98.5 81 ASN A O 1
ATOM 621 N N . GLY A 1 82 ? -5.441 -12.516 5.074 1 98.25 82 GLY A N 1
ATOM 622 C CA . GLY A 1 82 ? -6.691 -13.242 5.219 1 98.25 82 GLY A CA 1
ATOM 623 C C . GLY A 1 82 ? -7.746 -12.828 4.207 1 98.25 82 GLY A C 1
ATOM 624 O O . GLY A 1 82 ? -8.945 -12.898 4.484 1 98.25 82 GLY A O 1
ATOM 625 N N . CYS A 1 83 ? -7.359 -12.367 3.092 1 98.44 83 CYS A N 1
ATOM 626 C CA . CYS A 1 83 ? -8.312 -11.922 2.086 1 98.44 83 CYS A CA 1
ATOM 627 C C . CYS A 1 83 ? -8.836 -13.094 1.268 1 98.44 83 CYS A C 1
ATOM 629 O O . CYS A 1 83 ? -8.188 -13.531 0.319 1 98.44 83 CYS A O 1
ATOM 631 N N . GLU A 1 84 ? -9.984 -13.523 1.493 1 98.06 84 GLU A N 1
ATOM 632 C CA . GLU A 1 84 ? -10.562 -14.719 0.874 1 98.06 84 GLU A CA 1
ATOM 633 C C . GLU A 1 84 ? -10.75 -14.516 -0.628 1 98.06 84 GLU A C 1
ATOM 635 O O . GLU A 1 84 ? -10.438 -15.406 -1.421 1 98.06 84 GLU A O 1
ATOM 640 N N . TYR A 1 85 ? -11.219 -13.344 -1.024 1 98.56 85 TYR A N 1
ATOM 641 C CA . TYR A 1 85 ? -11.406 -13.039 -2.439 1 98.56 85 TYR A CA 1
ATOM 642 C C . TYR A 1 85 ? -10.086 -13.156 -3.197 1 98.56 85 TYR A C 1
ATOM 644 O O . TYR A 1 85 ? -10.008 -13.836 -4.219 1 98.56 85 TYR A O 1
ATOM 652 N N . CYS A 1 86 ? -9.062 -12.547 -2.664 1 98.81 86 CYS A N 1
ATOM 653 C CA . CYS A 1 86 ? -7.797 -12.43 -3.389 1 98.81 86 CYS A CA 1
ATOM 654 C C . CYS A 1 86 ? -7.055 -13.766 -3.406 1 98.81 86 CYS A C 1
ATOM 656 O O . CYS A 1 86 ? -6.414 -14.109 -4.402 1 98.81 86 CYS A O 1
ATOM 658 N N . VAL A 1 87 ? -7.094 -14.523 -2.27 1 98.75 87 VAL A N 1
ATOM 659 C CA . VAL A 1 87 ? -6.48 -15.852 -2.291 1 98.75 87 VAL A CA 1
ATOM 660 C C . VAL A 1 87 ? -7.164 -16.719 -3.346 1 98.75 87 VAL A C 1
ATOM 662 O O . VAL A 1 87 ? -6.492 -17.406 -4.113 1 98.75 87 VAL A O 1
ATOM 665 N N . SER A 1 88 ? -8.477 -16.656 -3.439 1 98.75 88 SER A N 1
ATOM 666 C CA . SER A 1 88 ? -9.227 -17.422 -4.434 1 98.75 88 SER A CA 1
ATOM 667 C C . SER A 1 88 ? -8.867 -16.984 -5.852 1 98.75 88 SER A C 1
ATOM 669 O O . SER A 1 88 ? -8.562 -17.812 -6.707 1 98.75 88 SER A O 1
ATOM 671 N N . ALA A 1 89 ? -8.883 -15.695 -6.094 1 98.38 89 ALA A N 1
ATOM 672 C CA . ALA A 1 89 ? -8.609 -15.148 -7.418 1 98.38 89 ALA A CA 1
ATOM 673 C C . ALA A 1 89 ? -7.188 -15.484 -7.863 1 98.38 89 ALA A C 1
ATOM 675 O O . ALA A 1 89 ? -6.98 -15.977 -8.977 1 98.38 89 ALA A O 1
ATOM 676 N N . HIS A 1 90 ? -6.191 -15.273 -7.008 1 98.69 90 HIS A N 1
ATOM 677 C CA . HIS A 1 90 ? -4.805 -15.516 -7.395 1 98.69 90 HIS A CA 1
ATOM 678 C C . HIS A 1 90 ? -4.508 -17 -7.496 1 98.69 90 HIS A C 1
ATOM 680 O O . HIS A 1 90 ? -3.623 -17.422 -8.25 1 98.69 90 HIS A O 1
ATOM 686 N N . SER A 1 91 ? -5.27 -17.859 -6.711 1 98.62 91 SER A N 1
ATOM 687 C CA . SER A 1 91 ? -5.176 -19.297 -6.93 1 98.62 91 SER A CA 1
ATOM 688 C C . SER A 1 91 ? -5.613 -19.672 -8.344 1 98.62 91 SER A C 1
ATOM 690 O O . SER A 1 91 ? -4.938 -20.453 -9.016 1 98.62 91 SER A O 1
ATOM 692 N N . THR A 1 92 ? -6.715 -19.094 -8.758 1 98.12 92 THR A N 1
ATOM 693 C CA . THR A 1 92 ? -7.242 -19.359 -10.094 1 98.12 92 THR A CA 1
ATOM 694 C C . THR A 1 92 ? -6.266 -18.875 -11.156 1 98.12 92 THR A C 1
ATOM 696 O O . THR A 1 92 ? -5.969 -19.609 -12.109 1 98.12 92 THR A O 1
ATOM 699 N N . LEU A 1 93 ? -5.734 -17.672 -11.039 1 97.31 93 LEU A N 1
ATOM 700 C CA . LEU A 1 93 ? -4.781 -17.125 -12 1 97.31 93 LEU A CA 1
ATOM 701 C C . LEU A 1 93 ? -3.504 -17.969 -12.039 1 97.31 93 LEU A C 1
ATOM 703 O O . LEU A 1 93 ? -2.932 -18.188 -13.109 1 97.31 93 LEU A O 1
ATOM 707 N N . ALA A 1 94 ? -3.041 -18.391 -10.828 1 97.81 94 ALA A N 1
ATOM 708 C CA . ALA A 1 94 ? -1.851 -19.234 -10.734 1 97.81 94 ALA A CA 1
ATOM 709 C C . ALA A 1 94 ? -2.027 -20.516 -11.539 1 97.81 94 ALA A C 1
ATOM 711 O O . ALA A 1 94 ? -1.144 -20.906 -12.312 1 97.81 94 ALA A O 1
ATOM 712 N N . ASP A 1 95 ? -3.145 -21.094 -11.43 1 94.69 95 ASP A N 1
ATOM 713 C CA . ASP A 1 95 ? -3.436 -22.375 -12.07 1 94.69 95 ASP A CA 1
ATOM 714 C C . ASP A 1 95 ? -3.602 -22.203 -13.578 1 94.69 95 ASP A C 1
ATOM 716 O O . ASP A 1 95 ? -3.123 -23.031 -14.359 1 94.69 95 ASP A O 1
ATOM 720 N N . LYS A 1 96 ? -4.145 -21.156 -14.008 1 94.19 96 LYS A N 1
ATOM 721 C CA . LYS A 1 96 ? -4.625 -21.062 -15.391 1 94.19 96 LYS A CA 1
ATOM 722 C C . LYS A 1 96 ? -3.686 -20.219 -16.25 1 94.19 96 LYS A C 1
ATOM 724 O O . LYS A 1 96 ? -3.605 -20.422 -17.453 1 94.19 96 LYS A O 1
ATOM 729 N N . MET A 1 97 ? -3 -19.328 -15.602 1 93.38 97 MET A N 1
ATOM 730 C CA . MET A 1 97 ? -2.365 -18.312 -16.438 1 93.38 97 MET A CA 1
ATOM 731 C C . MET A 1 97 ? -0.88 -18.188 -16.109 1 93.38 97 MET A C 1
ATOM 733 O O . MET A 1 97 ? -0.109 -17.656 -16.906 1 93.38 97 MET A O 1
ATOM 737 N N . SER A 1 98 ? -0.367 -18.688 -14.938 1 94.75 98 SER A N 1
ATOM 738 C CA . SER A 1 98 ? 0.952 -18.25 -14.484 1 94.75 98 SER A CA 1
ATOM 739 C C . SER A 1 98 ? 1.937 -19.422 -14.477 1 94.75 98 SER A C 1
ATOM 741 O O . SER A 1 98 ? 3.133 -19.234 -14.258 1 94.75 98 SER A O 1
ATOM 743 N N . GLY A 1 99 ? 1.444 -20.641 -14.617 1 95.31 99 GLY A N 1
ATOM 744 C CA . GLY A 1 99 ? 2.33 -21.797 -14.68 1 95.31 99 GLY A CA 1
ATOM 745 C C . GLY A 1 99 ? 2.818 -22.25 -13.32 1 95.31 99 GLY A C 1
ATOM 746 O O . GLY A 1 99 ? 3.768 -23.031 -13.219 1 95.31 99 GLY A O 1
ATOM 747 N N . LEU A 1 100 ? 2.246 -21.688 -12.297 1 97.19 100 LEU A N 1
ATOM 748 C CA . LEU A 1 100 ? 2.572 -22.172 -10.961 1 97.19 100 LEU A CA 1
ATOM 749 C C . LEU A 1 100 ? 1.96 -23.547 -10.703 1 97.19 100 LEU A C 1
ATOM 751 O O . LEU A 1 100 ? 0.76 -23.734 -10.914 1 97.19 100 LEU A O 1
ATOM 755 N N . ALA A 1 101 ? 2.807 -24.547 -10.297 1 97.06 101 ALA A N 1
ATOM 756 C CA . ALA A 1 101 ? 2.289 -25.891 -10.016 1 97.06 101 ALA A CA 1
ATOM 757 C C . ALA A 1 101 ? 1.187 -25.828 -8.969 1 97.06 101 ALA A C 1
ATOM 759 O O . ALA A 1 101 ? 1.352 -25.219 -7.91 1 97.06 101 ALA A O 1
ATOM 760 N N . PRO A 1 102 ? 0.073 -26.453 -9.258 1 97.12 102 PRO A N 1
ATOM 761 C CA . PRO A 1 102 ? -1.056 -26.406 -8.32 1 97.12 102 PRO A CA 1
ATOM 762 C C . PRO A 1 102 ? -0.67 -26.844 -6.91 1 97.12 102 PRO A C 1
ATOM 764 O O . PRO A 1 102 ? -1.231 -26.344 -5.934 1 97.12 102 PRO A O 1
ATOM 767 N N . GLN A 1 103 ? 0.22 -27.719 -6.77 1 97.62 103 GLN A N 1
ATOM 768 C CA . GLN A 1 103 ? 0.653 -28.188 -5.457 1 97.62 103 GLN A CA 1
ATOM 769 C C . GLN A 1 103 ? 1.296 -27.062 -4.66 1 97.62 103 GLN A C 1
ATOM 771 O O . GLN A 1 103 ? 1.179 -27 -3.434 1 97.62 103 GLN A O 1
ATOM 776 N N . ILE A 1 104 ? 1.999 -26.172 -5.379 1 98.31 104 ILE A N 1
ATOM 777 C CA . ILE A 1 104 ? 2.627 -25.031 -4.719 1 98.31 104 ILE A CA 1
ATOM 778 C C . ILE A 1 104 ? 1.561 -24.031 -4.305 1 98.31 104 ILE A C 1
ATOM 780 O O . ILE A 1 104 ? 1.579 -23.516 -3.184 1 98.31 104 ILE A O 1
ATOM 784 N N . THR A 1 105 ? 0.617 -23.781 -5.219 1 98.5 105 THR A N 1
ATOM 785 C CA . THR A 1 105 ? -0.514 -22.922 -4.879 1 98.5 105 THR A CA 1
ATOM 786 C C . THR A 1 105 ? -1.232 -23.438 -3.637 1 98.5 105 THR A C 1
ATOM 788 O O . THR A 1 105 ? -1.503 -22.688 -2.705 1 98.5 105 THR A O 1
ATOM 791 N N . ASP A 1 106 ? -1.488 -24.688 -3.58 1 98.31 106 ASP A N 1
ATOM 792 C CA . ASP A 1 106 ? -2.205 -25.312 -2.471 1 98.31 106 ASP A CA 1
ATOM 793 C C . ASP A 1 106 ? -1.396 -25.234 -1.178 1 98.31 106 ASP A C 1
ATOM 795 O O . ASP A 1 106 ? -1.957 -25.031 -0.099 1 98.31 106 ASP A O 1
ATOM 799 N N . ALA A 1 107 ? -0.117 -25.438 -1.283 1 98.44 107 ALA A N 1
ATOM 800 C CA . ALA A 1 107 ? 0.74 -25.344 -0.105 1 98.44 107 ALA A CA 1
ATOM 801 C C . ALA A 1 107 ? 0.657 -23.938 0.512 1 98.44 107 ALA A C 1
ATOM 803 O O . ALA A 1 107 ? 0.577 -23.797 1.735 1 98.44 107 ALA A O 1
ATOM 804 N N . ILE A 1 108 ? 0.681 -22.906 -0.324 1 98.44 108 ILE A N 1
ATOM 805 C CA . ILE A 1 108 ? 0.586 -21.531 0.164 1 98.44 108 ILE A CA 1
ATOM 806 C C . ILE A 1 108 ? -0.781 -21.312 0.804 1 98.44 108 ILE A C 1
ATOM 808 O O . ILE A 1 108 ? -0.875 -20.766 1.91 1 98.44 108 ILE A O 1
ATOM 812 N N . ARG A 1 109 ? -1.849 -21.781 0.109 1 98.19 109 ARG A N 1
ATOM 813 C CA . ARG A 1 109 ? -3.215 -21.641 0.601 1 98.19 109 ARG A CA 1
ATOM 814 C C . ARG A 1 109 ? -3.375 -22.297 1.971 1 98.19 109 ARG A C 1
ATOM 816 O O . ARG A 1 109 ? -4.027 -21.734 2.855 1 98.19 109 ARG A O 1
ATOM 823 N N . ASP A 1 110 ? -2.703 -23.406 2.23 1 97.06 110 ASP A N 1
ATOM 824 C CA . ASP A 1 110 ? -2.885 -24.234 3.426 1 97.06 110 ASP A CA 1
ATOM 825 C C . ASP A 1 110 ? -1.896 -23.828 4.52 1 97.06 110 ASP A C 1
ATOM 827 O O . ASP A 1 110 ? -2.047 -24.234 5.676 1 97.06 110 ASP A O 1
ATOM 831 N N . GLY A 1 111 ? -0.882 -23.125 4.121 1 96.75 111 GLY A N 1
ATOM 832 C CA . GLY A 1 111 ? 0.185 -22.828 5.062 1 96.75 111 GLY A CA 1
ATOM 833 C C . GLY A 1 111 ? 1.116 -24 5.301 1 96.75 111 GLY A C 1
ATOM 834 O O . GLY A 1 111 ? 1.642 -24.156 6.406 1 96.75 111 GLY A O 1
ATOM 835 N N . SER A 1 112 ? 1.235 -24.859 4.32 1 97.12 112 SER A N 1
ATOM 836 C CA . SER A 1 112 ? 2.127 -26.016 4.383 1 97.12 112 SER A CA 1
ATOM 837 C C . SER A 1 112 ? 3.42 -25.766 3.615 1 97.12 112 SER A C 1
ATOM 839 O O . SER A 1 112 ? 3.529 -24.766 2.889 1 97.12 112 SER A O 1
ATOM 841 N N . PRO A 1 113 ? 4.434 -26.531 3.748 1 97.5 113 PRO A N 1
ATOM 842 C CA . PRO A 1 113 ? 5.723 -26.281 3.102 1 97.5 113 PRO A CA 1
ATOM 843 C C . PRO A 1 113 ? 5.637 -26.312 1.578 1 97.5 113 PRO A C 1
ATOM 845 O O . PRO A 1 113 ? 4.938 -27.172 1.018 1 97.5 113 PRO A O 1
ATOM 848 N N . ILE A 1 114 ? 6.281 -25.438 0.975 1 98.12 114 ILE A N 1
ATOM 849 C CA . ILE A 1 114 ? 6.438 -25.359 -0.473 1 98.12 114 ILE A CA 1
ATOM 850 C C . ILE A 1 114 ? 7.59 -26.266 -0.918 1 98.12 114 ILE A C 1
ATOM 852 O O . ILE A 1 114 ? 8.672 -26.219 -0.33 1 98.12 114 ILE A O 1
ATOM 856 N N . ALA A 1 115 ? 7.363 -27.094 -1.953 1 96.44 115 ALA A N 1
ATOM 857 C CA . ALA A 1 115 ? 8.375 -28.031 -2.418 1 96.44 115 ALA A CA 1
ATOM 858 C C . ALA A 1 115 ? 9.211 -27.438 -3.541 1 96.44 115 ALA A C 1
ATOM 860 O O . ALA A 1 115 ? 9.297 -28 -4.633 1 96.44 115 ALA A O 1
ATOM 861 N N . ASP A 1 116 ? 9.789 -26.344 -3.504 1 97.62 116 ASP A N 1
ATOM 862 C CA . ASP A 1 116 ? 10.688 -25.609 -4.395 1 97.62 116 ASP A CA 1
ATOM 863 C C . ASP A 1 116 ? 11.539 -24.609 -3.615 1 97.62 116 ASP A C 1
ATOM 865 O O . ASP A 1 116 ? 11.039 -23.594 -3.141 1 97.62 116 ASP A O 1
ATOM 869 N N . GLU A 1 117 ? 12.758 -24.922 -3.436 1 97.75 117 GLU A N 1
ATOM 870 C CA . GLU A 1 117 ? 13.656 -24.188 -2.543 1 97.75 117 GLU A CA 1
ATOM 871 C C . GLU A 1 117 ? 13.664 -22.703 -2.879 1 97.75 117 GLU A C 1
ATOM 873 O O . GLU A 1 117 ? 13.68 -21.844 -1.981 1 97.75 117 GLU A O 1
ATOM 878 N N . LYS A 1 118 ? 13.703 -22.344 -4.148 1 98.44 118 LYS A N 1
ATOM 879 C CA . LYS A 1 118 ? 13.758 -20.938 -4.535 1 98.44 118 LYS A CA 1
ATOM 880 C C . LYS A 1 118 ? 12.453 -20.234 -4.18 1 98.44 118 LYS A C 1
ATOM 882 O O . LYS A 1 118 ? 12.477 -19.094 -3.697 1 98.44 118 LYS A O 1
ATOM 887 N N . LEU A 1 119 ? 11.336 -20.891 -4.402 1 98.69 119 LEU A N 1
ATOM 888 C CA . LEU A 1 119 ? 10.047 -20.297 -4.086 1 98.69 119 LEU A CA 1
ATOM 889 C C . LEU A 1 119 ? 9.844 -20.203 -2.576 1 98.69 119 LEU A C 1
ATOM 891 O O . LEU A 1 119 ? 9.164 -19.297 -2.094 1 98.69 119 LEU A O 1
ATOM 895 N N . VAL A 1 120 ? 10.469 -21.125 -1.803 1 98.75 120 VAL A N 1
ATOM 896 C CA . VAL A 1 120 ? 10.453 -21.016 -0.348 1 98.75 120 VAL A CA 1
ATOM 897 C C . VAL A 1 120 ? 11.156 -19.734 0.078 1 98.75 120 VAL A C 1
ATOM 899 O O . VAL A 1 120 ? 10.648 -18.969 0.906 1 98.75 120 VAL A O 1
ATOM 902 N N . ALA A 1 121 ? 12.32 -19.469 -0.501 1 98.81 121 ALA A N 1
ATOM 903 C CA . ALA A 1 121 ? 13.078 -18.25 -0.176 1 98.81 121 ALA A CA 1
ATOM 904 C C . ALA A 1 121 ? 12.281 -17 -0.506 1 98.81 121 ALA A C 1
ATOM 906 O O . ALA A 1 121 ? 12.281 -16.031 0.265 1 98.81 121 ALA A O 1
ATOM 907 N N . LEU A 1 122 ? 11.57 -17.031 -1.635 1 98.94 122 LEU A N 1
ATOM 908 C CA . LEU A 1 122 ? 10.742 -15.906 -2.049 1 98.94 122 LEU A CA 1
ATOM 909 C C . LEU A 1 122 ? 9.586 -15.688 -1.074 1 98.94 122 LEU A C 1
ATOM 911 O O . LEU A 1 122 ? 9.398 -14.586 -0.564 1 98.94 122 LEU A O 1
ATOM 915 N N . ALA A 1 123 ? 8.852 -16.75 -0.784 1 98.94 123 ALA A N 1
ATOM 916 C CA . ALA A 1 123 ? 7.695 -16.656 0.105 1 98.94 123 ALA A CA 1
ATOM 917 C C . ALA A 1 123 ? 8.109 -16.172 1.492 1 98.94 123 ALA A C 1
ATOM 919 O O . ALA A 1 123 ? 7.434 -15.336 2.086 1 98.94 123 ALA A O 1
ATOM 920 N N . GLU A 1 124 ? 9.211 -16.703 1.981 1 98.81 124 GLU A N 1
ATOM 921 C CA . GLU A 1 124 ? 9.688 -16.328 3.312 1 98.81 124 GLU A CA 1
ATOM 922 C C . GLU A 1 124 ? 10.094 -14.859 3.363 1 98.81 124 GLU A C 1
ATOM 924 O O . GLU A 1 124 ? 9.805 -14.172 4.344 1 98.81 124 GLU A O 1
ATOM 929 N N . PHE A 1 125 ? 10.75 -14.422 2.328 1 98.94 125 PHE A N 1
ATOM 930 C CA . PHE A 1 125 ? 11.18 -13.031 2.33 1 98.94 125 PHE A CA 1
ATOM 931 C C . PHE A 1 125 ? 9.977 -12.094 2.24 1 98.94 125 PHE A C 1
ATOM 933 O O . PHE A 1 125 ? 9.961 -11.039 2.873 1 98.94 125 PHE A O 1
ATOM 940 N N . VAL A 1 126 ? 8.961 -12.477 1.421 1 98.94 126 VAL A N 1
ATOM 941 C CA . VAL A 1 126 ? 7.727 -11.711 1.355 1 98.94 126 VAL A CA 1
ATOM 942 C C . VAL A 1 126 ? 7.102 -11.617 2.746 1 98.94 126 VAL A C 1
ATOM 944 O O . VAL A 1 126 ? 6.695 -10.531 3.182 1 98.94 126 VAL A O 1
ATOM 947 N N . ARG A 1 127 ? 7.086 -12.727 3.496 1 98.88 127 ARG A N 1
ATOM 948 C CA . ARG A 1 127 ? 6.535 -12.734 4.848 1 98.88 127 ARG A CA 1
ATOM 949 C C . ARG A 1 127 ? 7.348 -11.844 5.777 1 98.88 127 ARG A C 1
ATOM 951 O O . ARG A 1 127 ? 6.789 -11.164 6.641 1 98.88 127 ARG A O 1
ATOM 958 N N . VAL A 1 128 ? 8.648 -11.891 5.609 1 98.81 128 VAL A N 1
ATOM 959 C CA . VAL A 1 128 ? 9.516 -11.055 6.438 1 98.81 128 VAL A CA 1
ATOM 960 C C . VAL A 1 128 ? 9.172 -9.586 6.238 1 98.81 128 VAL A C 1
ATOM 962 O O . VAL A 1 128 ? 8.93 -8.859 7.203 1 98.81 128 VAL A O 1
ATOM 965 N N . LEU A 1 129 ? 9.047 -9.141 4.957 1 98.88 129 LEU A N 1
ATOM 966 C CA . LEU A 1 129 ? 8.742 -7.742 4.695 1 98.88 129 LEU A CA 1
ATOM 967 C C . LEU A 1 129 ? 7.344 -7.391 5.195 1 98.88 129 LEU A C 1
ATOM 969 O O . LEU A 1 129 ? 7.121 -6.301 5.723 1 98.88 129 LEU A O 1
ATOM 973 N N . PHE A 1 130 ? 6.441 -8.305 5 1 98.81 130 PHE A N 1
ATOM 974 C CA . PHE A 1 130 ? 5.066 -8.125 5.441 1 98.81 130 PHE A CA 1
ATOM 975 C C . PHE A 1 130 ? 5 -7.922 6.949 1 98.81 130 PHE A C 1
ATOM 977 O O . PHE A 1 130 ? 4.453 -6.922 7.422 1 98.81 130 PHE A O 1
ATOM 984 N N . HIS A 1 131 ? 5.641 -8.766 7.738 1 98.5 131 HIS A N 1
ATOM 985 C CA . HIS A 1 131 ? 5.469 -8.812 9.188 1 98.5 131 HIS A CA 1
ATOM 986 C C . HIS A 1 131 ? 6.32 -7.746 9.867 1 98.5 131 HIS A C 1
ATOM 988 O O . HIS A 1 131 ? 5.98 -7.277 10.961 1 98.5 131 HIS A O 1
ATOM 994 N N . THR A 1 132 ? 7.379 -7.363 9.227 1 98.44 132 THR A N 1
ATOM 995 C CA . THR A 1 132 ? 8.273 -6.406 9.867 1 98.44 132 THR A CA 1
ATOM 996 C C . THR A 1 132 ? 8 -4.992 9.359 1 98.44 132 THR A C 1
ATOM 998 O O . THR A 1 132 ? 8.68 -4.043 9.758 1 98.44 132 THR A O 1
ATOM 1001 N N . ARG A 1 133 ? 7.082 -4.809 8.422 1 98.19 133 ARG A N 1
ATOM 1002 C CA . ARG A 1 133 ? 6.754 -3.525 7.809 1 98.19 133 ARG A CA 1
ATOM 1003 C C . ARG A 1 133 ? 7.969 -2.936 7.098 1 98.19 133 ARG A C 1
ATOM 1005 O O . ARG A 1 133 ? 8.305 -1.768 7.301 1 98.19 133 ARG A O 1
ATOM 1012 N N . GLY A 1 134 ? 8.625 -3.834 6.344 1 98.5 134 GLY A N 1
ATOM 1013 C CA . GLY A 1 134 ? 9.727 -3.393 5.5 1 98.5 134 GLY A CA 1
ATOM 1014 C C . GLY A 1 134 ? 11.031 -3.24 6.254 1 98.5 134 GLY A C 1
ATOM 1015 O O . GLY A 1 134 ? 11.891 -2.443 5.867 1 98.5 134 GLY A O 1
ATOM 1016 N N . LEU A 1 135 ? 11.164 -3.973 7.402 1 98.5 135 LEU A N 1
ATOM 1017 C CA . LEU A 1 135 ? 12.375 -3.908 8.211 1 98.5 135 LEU A CA 1
ATOM 1018 C C . LEU A 1 135 ? 13.039 -5.277 8.297 1 98.5 135 LEU A C 1
ATOM 1020 O O . LEU A 1 135 ? 13.172 -5.844 9.391 1 98.5 135 LEU A O 1
ATOM 1024 N N . PRO A 1 136 ? 13.5 -5.82 7.199 1 98.56 136 PRO A N 1
ATOM 1025 C CA . PRO A 1 136 ? 14.125 -7.148 7.23 1 98.56 136 PRO A CA 1
ATOM 1026 C C . PRO A 1 136 ? 15.477 -7.152 7.941 1 98.56 136 PRO A C 1
ATOM 1028 O O . PRO A 1 136 ? 16.203 -6.156 7.898 1 98.56 136 PRO A O 1
ATOM 1031 N N . SER A 1 137 ? 15.805 -8.266 8.523 1 98.38 137 SER A N 1
ATOM 1032 C CA . SER A 1 137 ? 17.156 -8.484 9.016 1 98.38 137 SER A CA 1
ATOM 1033 C C . SER A 1 137 ? 18.156 -8.641 7.871 1 98.38 137 SER A C 1
ATOM 1035 O O . SER A 1 137 ? 17.766 -8.922 6.738 1 98.38 137 SER A O 1
ATOM 1037 N N . ALA A 1 138 ? 19.422 -8.43 8.195 1 98.06 138 ALA A N 1
ATOM 1038 C CA . ALA A 1 138 ? 20.469 -8.648 7.199 1 98.06 138 ALA A CA 1
ATOM 1039 C C . ALA A 1 138 ? 20.453 -10.086 6.703 1 98.06 138 ALA A C 1
ATOM 1041 O O . ALA A 1 138 ? 20.641 -10.344 5.512 1 98.06 138 ALA A O 1
ATOM 1042 N N . ALA A 1 139 ? 20.219 -11.008 7.613 1 98.62 139 ALA A N 1
ATOM 1043 C CA . ALA A 1 139 ? 20.219 -12.43 7.27 1 98.62 139 ALA A CA 1
ATOM 1044 C C . ALA A 1 139 ? 19.078 -12.758 6.309 1 98.62 139 ALA A C 1
ATOM 1046 O O . ALA A 1 139 ? 19.25 -13.562 5.391 1 98.62 139 ALA A O 1
ATOM 1047 N N . ALA A 1 140 ? 17.922 -12.188 6.512 1 98.75 140 ALA A N 1
ATOM 1048 C CA . ALA A 1 140 ? 16.781 -12.43 5.637 1 98.75 140 ALA A CA 1
ATOM 1049 C C . ALA A 1 140 ? 17.047 -11.93 4.219 1 98.75 140 ALA A C 1
ATOM 1051 O O . ALA A 1 140 ? 16.75 -12.617 3.242 1 98.75 140 ALA A O 1
ATOM 1052 N N . VAL A 1 141 ? 17.672 -10.758 4.121 1 98.75 141 VAL A N 1
ATOM 1053 C CA . VAL A 1 141 ? 18 -10.211 2.807 1 98.75 141 VAL A CA 1
ATOM 1054 C C . VAL A 1 141 ? 19.047 -11.078 2.127 1 98.75 141 VAL A C 1
ATOM 1056 O O . VAL A 1 141 ? 18.938 -11.383 0.937 1 98.75 141 VAL A O 1
ATOM 1059 N N . GLN A 1 142 ? 20.016 -11.477 2.871 1 98.5 142 GLN A N 1
ATOM 1060 C CA . GLN A 1 142 ? 21.078 -12.297 2.311 1 98.5 142 GLN A CA 1
ATOM 1061 C C . GLN A 1 142 ? 20.547 -13.633 1.799 1 98.5 142 GLN A C 1
ATOM 1063 O O . GLN A 1 142 ? 20.969 -14.117 0.751 1 98.5 142 GLN A O 1
ATOM 1068 N N . SER A 1 143 ? 19.609 -14.227 2.52 1 98.75 143 SER A N 1
ATOM 1069 C CA . SER A 1 143 ? 18.984 -15.469 2.07 1 98.75 143 SER A CA 1
ATOM 1070 C C . SER A 1 143 ? 18.219 -15.258 0.765 1 98.75 143 SER A C 1
ATOM 1072 O O . SER A 1 143 ? 18.25 -16.125 -0.119 1 98.75 143 SER A O 1
ATOM 1074 N N . PHE A 1 144 ? 17.578 -14.18 0.637 1 98.88 144 PHE A N 1
ATOM 1075 C CA . PHE A 1 144 ? 16.828 -13.82 -0.562 1 98.88 144 PHE A CA 1
ATOM 1076 C C . PHE A 1 144 ? 17.766 -13.625 -1.748 1 98.88 144 PHE A C 1
ATOM 1078 O O . PHE A 1 144 ? 17.516 -14.148 -2.834 1 98.88 144 PHE A O 1
ATOM 1085 N N . LEU A 1 145 ? 18.859 -12.898 -1.492 1 98.81 145 LEU A N 1
ATOM 1086 C CA . LEU A 1 145 ? 19.844 -12.656 -2.539 1 98.81 145 LEU A CA 1
ATOM 1087 C C . LEU A 1 145 ? 20.531 -13.953 -2.938 1 98.81 145 LEU A C 1
ATOM 1089 O O . LEU A 1 145 ? 20.781 -14.195 -4.121 1 98.81 145 LEU A O 1
ATOM 1093 N N . ALA A 1 146 ? 20.797 -14.82 -1.971 1 98.75 146 ALA A N 1
ATOM 1094 C CA . ALA A 1 146 ? 21.469 -16.094 -2.215 1 98.75 146 ALA A CA 1
ATOM 1095 C C . ALA A 1 146 ? 20.609 -17.031 -3.045 1 98.75 146 ALA A C 1
ATOM 1097 O O . ALA A 1 146 ? 21.109 -17.891 -3.76 1 98.75 146 ALA A O 1
ATOM 1098 N N . ALA A 1 147 ? 19.297 -16.797 -2.988 1 98.81 147 ALA A N 1
ATOM 1099 C CA . ALA A 1 147 ? 18.359 -17.625 -3.744 1 98.81 147 ALA A CA 1
ATOM 1100 C C . ALA A 1 147 ? 18.312 -17.203 -5.211 1 98.81 147 ALA A C 1
ATOM 1102 O O . ALA A 1 147 ? 17.656 -17.859 -6.027 1 98.81 147 ALA A O 1
ATOM 1103 N N . GLY A 1 148 ? 19 -16.094 -5.531 1 98.69 148 GLY A N 1
ATOM 1104 C CA . GLY A 1 148 ? 19.109 -15.688 -6.922 1 98.69 148 GLY A CA 1
ATOM 1105 C C . GLY A 1 148 ? 18.312 -14.43 -7.238 1 98.69 148 GLY A C 1
ATOM 1106 O O . GLY A 1 148 ? 18.219 -14.031 -8.398 1 98.69 148 GLY A O 1
ATOM 1107 N N . TYR A 1 149 ? 17.797 -13.766 -6.266 1 98.81 149 TYR A N 1
ATOM 1108 C CA . TYR A 1 149 ? 17.078 -12.516 -6.473 1 98.81 149 TYR A CA 1
ATOM 1109 C C . TYR A 1 149 ? 17.984 -11.32 -6.238 1 98.81 149 TYR A C 1
ATOM 1111 O O . TYR A 1 149 ? 19.094 -11.469 -5.734 1 98.81 149 TYR A O 1
ATOM 1119 N N . GLY A 1 150 ? 17.469 -10.156 -6.629 1 98.62 150 GLY A N 1
ATOM 1120 C CA . GLY A 1 150 ? 18.281 -8.953 -6.512 1 98.62 150 GLY A CA 1
ATOM 1121 C C . GLY A 1 150 ? 17.641 -7.898 -5.629 1 98.62 150 GLY A C 1
ATOM 1122 O O . GLY A 1 150 ? 16.484 -8.031 -5.223 1 98.62 150 GLY A O 1
ATOM 1123 N N . GLU A 1 151 ? 18.391 -6.895 -5.363 1 98.56 151 GLU A N 1
ATOM 1124 C CA . GLU A 1 151 ? 17.938 -5.828 -4.48 1 98.56 151 GLU A CA 1
ATOM 1125 C C . GLU A 1 151 ? 16.766 -5.062 -5.105 1 98.56 151 GLU A C 1
ATOM 1127 O O . GLU A 1 151 ? 15.875 -4.598 -4.398 1 98.56 151 GLU A O 1
ATOM 1132 N N . ARG A 1 152 ? 16.781 -4.879 -6.387 1 98.25 152 ARG A N 1
ATOM 1133 C CA . ARG A 1 152 ? 15.648 -4.215 -7.023 1 98.25 152 ARG A CA 1
ATOM 1134 C C . ARG A 1 152 ? 14.352 -4.98 -6.77 1 98.25 152 ARG A C 1
ATOM 1136 O O . ARG A 1 152 ? 13.289 -4.375 -6.629 1 98.25 152 ARG A O 1
ATOM 1143 N N . GLN A 1 153 ? 14.453 -6.297 -6.758 1 98.88 153 GLN A N 1
ATOM 1144 C CA . GLN A 1 153 ? 13.273 -7.129 -6.531 1 98.88 153 GLN A CA 1
ATOM 1145 C C . GLN A 1 153 ? 12.742 -6.957 -5.113 1 98.88 153 GLN A C 1
ATOM 1147 O O . GLN A 1 153 ? 11.562 -7.207 -4.852 1 98.88 153 GLN A O 1
ATOM 1152 N N . VAL A 1 154 ? 13.562 -6.523 -4.129 1 98.94 154 VAL A N 1
ATOM 1153 C CA . VAL A 1 154 ? 13.078 -6.16 -2.801 1 98.94 154 VAL A CA 1
ATOM 1154 C C . VAL A 1 154 ? 12.062 -5.023 -2.914 1 98.94 154 VAL A C 1
ATOM 1156 O O . VAL A 1 154 ? 10.992 -5.074 -2.301 1 98.94 154 VAL A O 1
ATOM 1159 N N . LEU A 1 155 ? 12.391 -4.047 -3.766 1 98.88 155 LEU A N 1
ATOM 1160 C CA . LEU A 1 155 ? 11.492 -2.918 -3.98 1 98.88 155 LEU A CA 1
ATOM 1161 C C . LEU A 1 155 ? 10.211 -3.367 -4.672 1 98.88 155 LEU A C 1
ATOM 1163 O O . LEU A 1 155 ? 9.133 -2.84 -4.391 1 98.88 155 LEU A O 1
ATOM 1167 N N . GLU A 1 156 ? 10.344 -4.328 -5.527 1 98.94 156 GLU A N 1
ATOM 1168 C CA . GLU A 1 156 ? 9.164 -4.828 -6.227 1 98.94 156 GLU A CA 1
ATOM 1169 C C . GLU A 1 156 ? 8.219 -5.551 -5.27 1 98.94 156 GLU A C 1
ATOM 1171 O O . GLU A 1 156 ? 7.004 -5.504 -5.441 1 98.94 156 GLU A O 1
ATOM 1176 N N . ILE A 1 157 ? 8.758 -6.211 -4.262 1 99 157 ILE A N 1
ATOM 1177 C CA . ILE A 1 157 ? 7.906 -6.828 -3.252 1 99 157 ILE A CA 1
ATOM 1178 C C . ILE A 1 157 ? 7.203 -5.746 -2.436 1 99 157 ILE A C 1
ATOM 1180 O O . ILE A 1 157 ? 6.039 -5.898 -2.057 1 99 157 ILE A O 1
ATOM 1184 N N . VAL A 1 158 ? 7.859 -4.598 -2.189 1 98.94 158 VAL A N 1
ATOM 1185 C CA . VAL A 1 158 ? 7.219 -3.469 -1.523 1 98.94 158 VAL A CA 1
ATOM 1186 C C . VAL A 1 158 ? 6.055 -2.963 -2.369 1 98.94 158 VAL A C 1
ATOM 1188 O O . VAL A 1 158 ? 4.98 -2.666 -1.841 1 98.94 158 VAL A O 1
ATOM 1191 N N . LEU A 1 159 ? 6.281 -2.881 -3.723 1 98.94 159 LEU A N 1
ATOM 1192 C CA . LEU A 1 159 ? 5.199 -2.496 -4.625 1 98.94 159 LEU A CA 1
ATOM 1193 C C . LEU A 1 159 ? 4.035 -3.479 -4.527 1 98.94 159 LEU A C 1
ATOM 1195 O O . LEU A 1 159 ? 2.877 -3.068 -4.453 1 98.94 159 LEU A O 1
ATOM 1199 N N . ALA A 1 160 ? 4.312 -4.762 -4.473 1 98.94 160 ALA A N 1
ATOM 1200 C CA . ALA A 1 160 ? 3.273 -5.781 -4.355 1 98.94 160 ALA A CA 1
ATOM 1201 C C . ALA A 1 160 ? 2.516 -5.648 -3.037 1 98.94 160 ALA A C 1
ATOM 1203 O O . ALA A 1 160 ? 1.294 -5.805 -2.998 1 98.94 160 ALA A O 1
ATOM 1204 N N . LEU A 1 161 ? 3.248 -5.34 -1.98 1 98.94 161 LEU A N 1
ATOM 1205 C CA . LEU A 1 161 ? 2.613 -5.137 -0.682 1 98.94 161 LEU A CA 1
ATOM 1206 C C . LEU A 1 161 ? 1.612 -3.988 -0.736 1 98.94 161 LEU A C 1
ATOM 1208 O O . LEU A 1 161 ? 0.504 -4.102 -0.207 1 98.94 161 LEU A O 1
ATOM 1212 N N . ALA A 1 162 ? 1.977 -2.924 -1.397 1 98.94 162 ALA A N 1
ATOM 1213 C CA . ALA A 1 162 ? 1.091 -1.768 -1.503 1 98.94 162 ALA A CA 1
ATOM 1214 C C . ALA A 1 162 ? -0.138 -2.094 -2.348 1 98.94 162 ALA A C 1
ATOM 1216 O O . ALA A 1 162 ? -1.263 -1.748 -1.979 1 98.94 162 ALA A O 1
ATOM 1217 N N . VAL A 1 163 ? 0.09 -2.766 -3.432 1 98.88 163 VAL A N 1
ATOM 1218 C CA . VAL A 1 163 ? -0.982 -3.156 -4.344 1 98.88 163 VAL A CA 1
ATOM 1219 C C . VAL A 1 163 ? -1.977 -4.059 -3.613 1 98.88 163 VAL A C 1
ATOM 1221 O O . VAL A 1 163 ? -3.189 -3.863 -3.717 1 98.88 163 VAL A O 1
ATOM 1224 N N . LYS A 1 164 ? -1.478 -4.922 -2.83 1 98.94 164 LYS A N 1
ATOM 1225 C CA . LYS A 1 164 ? -2.359 -5.871 -2.154 1 98.94 164 LYS A CA 1
ATOM 1226 C C . LYS A 1 164 ? -3.01 -5.242 -0.927 1 98.94 164 LYS A C 1
ATOM 1228 O O . LYS A 1 164 ? -4.102 -5.645 -0.521 1 98.94 164 LYS A O 1
ATOM 1233 N N . THR A 1 165 ? -2.346 -4.207 -0.34 1 98.94 165 THR A N 1
ATOM 1234 C CA . THR A 1 165 ? -3.041 -3.412 0.666 1 98.94 165 THR A CA 1
ATOM 1235 C C . THR A 1 165 ? -4.34 -2.84 0.101 1 98.94 165 THR A C 1
ATOM 1237 O O . THR A 1 165 ? -5.395 -2.939 0.732 1 98.94 165 THR A O 1
ATOM 1240 N N . LEU A 1 166 ? -4.293 -2.338 -1.099 1 98.94 166 LEU A N 1
ATOM 1241 C CA . LEU A 1 166 ? -5.461 -1.739 -1.737 1 98.94 166 LEU A CA 1
ATOM 1242 C C . LEU A 1 166 ? -6.559 -2.775 -1.936 1 98.94 166 LEU A C 1
ATOM 1244 O O . LEU A 1 166 ? -7.695 -2.576 -1.492 1 98.94 166 LEU A O 1
ATOM 1248 N N . SER A 1 167 ? -6.242 -3.883 -2.508 1 98.88 167 SER A N 1
ATOM 1249 C CA . SER A 1 167 ? -7.266 -4.863 -2.863 1 98.88 167 SER A CA 1
ATOM 1250 C C . SER A 1 167 ? -7.723 -5.648 -1.64 1 98.88 167 SER A C 1
ATOM 1252 O O . SER A 1 167 ? -8.922 -5.828 -1.426 1 98.88 167 SER A O 1
ATOM 1254 N N . ASN A 1 168 ? -6.797 -6.105 -0.793 1 98.88 168 ASN A N 1
ATOM 1255 C CA . ASN A 1 168 ? -7.168 -6.922 0.356 1 98.88 168 ASN A CA 1
ATOM 1256 C C . ASN A 1 168 ? -8.047 -6.145 1.336 1 98.88 168 ASN A C 1
ATOM 1258 O O . ASN A 1 168 ? -9.086 -6.645 1.774 1 98.88 168 ASN A O 1
ATOM 1262 N N . TYR A 1 169 ? -7.621 -4.914 1.667 1 98.88 169 TYR A N 1
ATOM 1263 C CA . TYR A 1 169 ? -8.375 -4.141 2.648 1 98.88 169 TYR A CA 1
ATOM 1264 C C . TYR A 1 169 ? -9.727 -3.717 2.088 1 98.88 169 TYR A C 1
ATOM 1266 O O . TYR A 1 169 ? -10.727 -3.709 2.809 1 98.88 169 TYR A O 1
ATOM 1274 N N . ALA A 1 170 ? -9.781 -3.357 0.77 1 98.88 170 ALA A N 1
ATOM 1275 C CA . ALA A 1 170 ? -11.078 -3.051 0.164 1 98.88 170 ALA A CA 1
ATOM 1276 C C . ALA A 1 170 ? -12.023 -4.25 0.249 1 98.88 170 ALA A C 1
ATOM 1278 O O . ALA A 1 170 ? -13.195 -4.102 0.593 1 98.88 170 ALA A O 1
ATOM 1279 N N . ASN A 1 171 ? -11.508 -5.406 0.006 1 98.81 171 ASN A N 1
ATOM 1280 C CA . ASN A 1 171 ? -12.336 -6.605 0.054 1 98.81 171 ASN A CA 1
ATOM 1281 C C . ASN A 1 171 ? -12.797 -6.914 1.477 1 98.81 171 ASN A C 1
ATOM 1283 O O . ASN A 1 171 ? -13.914 -7.375 1.686 1 98.81 171 ASN A O 1
ATOM 1287 N N . HIS A 1 172 ? -11.906 -6.699 2.457 1 98.5 172 HIS A N 1
ATOM 1288 C CA . HIS A 1 172 ? -12.328 -6.816 3.848 1 98.5 172 HIS A CA 1
ATOM 1289 C C . HIS A 1 172 ? -13.562 -5.961 4.121 1 98.5 172 HIS A C 1
ATOM 1291 O O . HIS A 1 172 ? -14.531 -6.43 4.727 1 98.5 172 HIS A O 1
ATOM 1297 N N . LEU A 1 173 ? -13.5 -4.738 3.658 1 98.75 173 LEU A N 1
ATOM 1298 C CA . LEU A 1 173 ? -14.453 -3.695 4.023 1 98.75 173 LEU A CA 1
ATOM 1299 C C . LEU A 1 173 ? -15.766 -3.869 3.266 1 98.75 173 LEU A C 1
ATOM 1301 O O . LEU A 1 173 ? -16.844 -3.547 3.787 1 98.75 173 LEU A O 1
ATOM 1305 N N . PHE A 1 174 ? -15.688 -4.398 2.041 1 98.62 174 PHE A N 1
ATOM 1306 C CA . PHE A 1 174 ? -16.875 -4.492 1.199 1 98.62 174 PHE A CA 1
ATOM 1307 C C . PHE A 1 174 ? -17.5 -5.875 1.312 1 98.62 174 PHE A C 1
ATOM 1309 O O . PHE A 1 174 ? -18.609 -6.098 0.817 1 98.62 174 PHE A O 1
ATOM 1316 N N 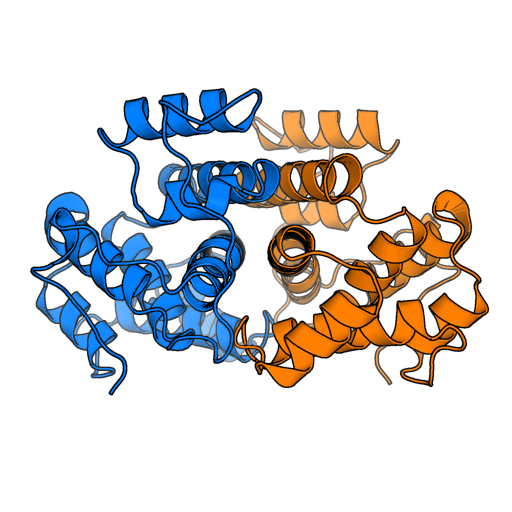. HIS A 1 175 ? -16.812 -6.832 1.971 1 98.19 175 HIS A N 1
ATOM 1317 C CA . HIS A 1 175 ? -17.281 -8.211 1.934 1 98.19 175 HIS A CA 1
ATOM 1318 C C . HIS A 1 175 ? -17.531 -8.672 0.501 1 98.19 175 HIS A C 1
ATOM 1320 O O . HIS A 1 175 ? -18.594 -9.211 0.199 1 98.19 175 HIS A O 1
ATOM 1326 N N . THR A 1 176 ? -16.578 -8.469 -0.391 1 98.5 176 THR A N 1
ATOM 1327 C CA . THR A 1 176 ? -16.766 -8.633 -1.829 1 98.5 176 THR A CA 1
ATOM 1328 C C . THR A 1 176 ? -17.141 -10.07 -2.164 1 98.5 176 THR A C 1
ATOM 1330 O O . THR A 1 176 ? -16.406 -11.008 -1.832 1 98.5 176 THR A O 1
ATOM 1333 N N . PRO A 1 177 ? -18.312 -10.273 -2.836 1 98 177 PRO A N 1
ATOM 1334 C CA . PRO A 1 177 ? -18.641 -11.633 -3.279 1 98 177 PRO A CA 1
ATOM 1335 C C . PRO A 1 177 ? -17.656 -12.172 -4.316 1 98 177 PRO A C 1
ATOM 1337 O O . PRO A 1 177 ? -17.203 -11.422 -5.188 1 98 177 PRO A O 1
ATOM 1340 N N . LEU A 1 178 ? -17.375 -13.43 -4.195 1 98.44 178 LEU A N 1
ATOM 1341 C CA . LEU A 1 178 ? -16.438 -14.062 -5.121 1 98.44 178 LEU A CA 1
ATOM 1342 C C . LEU A 1 178 ? -17.047 -14.164 -6.516 1 98.44 178 LEU A C 1
ATOM 1344 O O . LEU A 1 178 ? -18.203 -14.555 -6.668 1 98.44 178 LEU A O 1
ATOM 1348 N N . ASP A 1 179 ? -16.359 -13.734 -7.547 1 97.94 179 ASP A N 1
ATOM 1349 C CA . ASP A 1 179 ? -16.797 -13.914 -8.922 1 97.94 179 ASP A CA 1
ATOM 1350 C C . ASP A 1 179 ? -16.859 -15.391 -9.289 1 97.94 179 ASP A C 1
ATOM 1352 O O . ASP A 1 179 ? -16.047 -16.188 -8.82 1 97.94 179 ASP A O 1
ATOM 1356 N N . GLU A 1 180 ? -17.719 -15.703 -10.164 1 97.25 180 GLU A N 1
ATOM 1357 C CA . GLU A 1 180 ? -17.906 -17.094 -10.578 1 97.25 180 GLU A CA 1
ATOM 1358 C C . GLU A 1 180 ? -16.625 -17.688 -11.148 1 97.25 180 GLU A C 1
ATOM 1360 O O . GLU A 1 180 ? -16.312 -18.859 -10.922 1 97.25 180 GLU A O 1
ATOM 1365 N N . MET A 1 181 ? -15.922 -16.938 -11.852 1 95.69 181 MET A N 1
ATOM 1366 C CA . MET A 1 181 ? -14.719 -17.406 -12.523 1 95.69 181 MET A CA 1
ATOM 1367 C C . MET A 1 181 ? -13.688 -17.891 -11.508 1 95.69 181 MET A C 1
ATOM 1369 O O . MET A 1 181 ? -12.805 -18.688 -11.844 1 95.69 181 MET A O 1
ATOM 1373 N N . PHE A 1 182 ? -13.781 -17.469 -10.211 1 97.69 182 PHE A N 1
ATOM 1374 C CA . PHE A 1 182 ? -12.805 -17.828 -9.195 1 97.69 182 PHE A CA 1
ATOM 1375 C C . PHE A 1 182 ? -13.367 -18.875 -8.25 1 97.69 182 PHE A C 1
ATOM 1377 O O . PHE A 1 182 ? -12.695 -19.297 -7.309 1 97.69 182 PHE A O 1
ATOM 1384 N N . ALA A 1 183 ? -14.586 -19.359 -8.469 1 97.69 183 ALA A N 1
ATOM 1385 C CA . ALA A 1 183 ? -15.352 -20.188 -7.527 1 97.69 183 ALA A CA 1
ATOM 1386 C C . ALA A 1 183 ? -14.688 -21.547 -7.32 1 97.69 183 ALA A C 1
ATOM 1388 O O . ALA A 1 183 ? -14.742 -22.094 -6.223 1 97.69 183 ALA A O 1
ATOM 1389 N N . ASP A 1 184 ? -13.977 -22.078 -8.32 1 97.5 184 ASP A N 1
ATOM 1390 C CA . ASP A 1 184 ? -13.375 -23.406 -8.234 1 97.5 184 ASP A CA 1
ATOM 1391 C C . ASP A 1 184 ? -12.219 -23.422 -7.234 1 97.5 184 ASP A C 1
ATOM 1393 O O . ASP A 1 184 ? -11.828 -24.484 -6.75 1 97.5 184 ASP A O 1
ATOM 1397 N N . ARG A 1 185 ? -11.703 -22.188 -6.941 1 98.19 185 ARG A N 1
ATOM 1398 C CA . ARG A 1 185 ? -10.57 -22.109 -6.023 1 98.19 185 ARG A CA 1
ATOM 1399 C C . ARG A 1 185 ? -10.922 -21.281 -4.797 1 98.19 185 ARG A C 1
ATOM 1401 O O . ARG A 1 185 ? -10.047 -20.625 -4.215 1 98.19 185 ARG A O 1
ATOM 1408 N N . ALA A 1 186 ? -12.219 -21.266 -4.484 1 98.12 186 ALA A N 1
ATOM 1409 C CA . ALA A 1 186 ? -12.656 -20.531 -3.301 1 98.12 186 ALA A CA 1
ATOM 1410 C C . ALA A 1 186 ? -11.828 -20.922 -2.078 1 98.12 186 ALA A C 1
ATOM 1412 O O . ALA A 1 186 ? -11.492 -22.094 -1.893 1 98.12 186 ALA A O 1
ATOM 1413 N N . TRP A 1 187 ? -11.547 -19.969 -1.213 1 97.69 187 TRP A N 1
ATOM 1414 C CA . TRP A 1 187 ? -10.695 -20.141 -0.04 1 97.69 187 TRP A CA 1
ATOM 1415 C C . TRP A 1 187 ? -11.281 -19.422 1.167 1 97.69 187 TRP A C 1
ATOM 1417 O O . TRP A 1 187 ? -11.844 -18.328 1.034 1 97.69 187 TRP A O 1
ATOM 1427 N N . GLN A 1 188 ? -11.219 -20.031 2.271 1 93.88 188 GLN A N 1
ATOM 1428 C CA . GLN A 1 188 ? -11.555 -19.422 3.551 1 93.88 188 GLN A CA 1
ATOM 1429 C C . GLN A 1 188 ? -10.445 -19.625 4.574 1 93.88 188 GLN A C 1
ATOM 1431 O O . GLN A 1 188 ? -9.82 -20.688 4.613 1 93.88 188 GLN A O 1
ATOM 1436 N N . GLN A 1 189 ? -10.203 -18.578 5.219 1 85.25 189 GLN A N 1
ATOM 1437 C CA . GLN A 1 189 ? -9.164 -18.703 6.242 1 85.25 189 GLN A CA 1
ATOM 1438 C C . GLN A 1 189 ? -9.594 -19.656 7.352 1 85.25 189 GLN A C 1
ATOM 1440 O O . GLN A 1 189 ? -10.75 -19.625 7.789 1 85.25 189 GLN A O 1
ATOM 1445 N N . ILE A 1 190 ? -8.828 -20.797 7.555 1 67.38 190 ILE A N 1
ATOM 1446 C CA . ILE A 1 190 ? -9.109 -21.75 8.617 1 67.38 190 ILE A CA 1
ATOM 1447 C C . ILE A 1 190 ? -8.531 -21.234 9.938 1 67.38 190 ILE A C 1
ATOM 1449 O O . ILE A 1 190 ? -7.449 -20.656 9.961 1 67.38 190 ILE A O 1
ATOM 1453 N N . MET B 1 1 ? 12.508 4.281 12.148 1 87.06 1 MET B N 1
ATOM 1454 C CA . MET B 1 1 ? 13.258 3.031 12.18 1 87.06 1 MET B CA 1
ATOM 1455 C C . MET B 1 1 ? 13.906 2.758 10.828 1 87.06 1 MET B C 1
ATOM 1457 O O . MET B 1 1 ? 13.422 3.219 9.789 1 87.06 1 MET B O 1
ATOM 1461 N N . LEU B 1 2 ? 15.094 2.043 10.914 1 89.38 2 LEU B N 1
ATOM 1462 C CA . LEU B 1 2 ? 15.82 1.597 9.727 1 89.38 2 LEU B CA 1
ATOM 1463 C C . LEU B 1 2 ? 15.992 0.082 9.742 1 89.38 2 LEU B C 1
ATOM 1465 O O . LEU B 1 2 ? 16.219 -0.514 10.797 1 89.38 2 LEU B O 1
ATOM 1469 N N . SER B 1 3 ? 15.898 -0.451 8.5 1 92.62 3 SER B N 1
ATOM 1470 C CA . SER B 1 3 ? 16.188 -1.878 8.398 1 92.62 3 SER B CA 1
ATOM 1471 C C . SER B 1 3 ? 17.641 -2.174 8.75 1 92.62 3 SER B C 1
ATOM 1473 O O . SER B 1 3 ? 18.516 -1.312 8.602 1 92.62 3 SER B O 1
ATOM 1475 N N . GLU B 1 4 ? 17.797 -3.389 9.289 1 93.31 4 GLU B N 1
ATOM 1476 C CA . GLU B 1 4 ? 19.188 -3.787 9.562 1 93.31 4 GLU B CA 1
ATOM 1477 C C . GLU B 1 4 ? 20.016 -3.783 8.289 1 93.31 4 GLU B C 1
ATOM 1479 O O . GLU B 1 4 ? 21.172 -3.33 8.297 1 93.31 4 GLU B O 1
ATOM 1484 N N . TYR B 1 5 ? 19.469 -4.254 7.277 1 94.12 5 TYR B N 1
ATOM 1485 C CA . TYR B 1 5 ? 20.109 -4.254 5.969 1 94.12 5 TYR B CA 1
ATOM 1486 C C . TYR B 1 5 ? 19.828 -2.953 5.223 1 94.12 5 TYR B C 1
ATOM 1488 O O . TYR B 1 5 ? 18.688 -2.488 5.18 1 94.12 5 TYR B O 1
ATOM 1496 N N . GLN B 1 6 ? 20.812 -2.379 4.613 1 97.19 6 GLN B N 1
ATOM 1497 C CA . GLN B 1 6 ? 20.656 -1.212 3.75 1 97.19 6 GLN B CA 1
ATOM 1498 C C . GLN B 1 6 ? 20.891 -1.577 2.287 1 97.19 6 GLN B C 1
ATOM 1500 O O . GLN B 1 6 ? 21.953 -2.098 1.931 1 97.19 6 GLN B O 1
ATOM 1505 N N . LEU B 1 7 ? 19.891 -1.332 1.449 1 98.19 7 LEU B N 1
ATOM 1506 C CA . LEU B 1 7 ? 20.062 -1.561 0.02 1 98.19 7 LEU B CA 1
ATOM 1507 C C . LEU B 1 7 ? 21.266 -0.774 -0.507 1 98.19 7 LEU B C 1
ATOM 1509 O O . LEU B 1 7 ? 21.516 0.356 -0.078 1 98.19 7 LEU B O 1
ATOM 1513 N N . SER B 1 8 ? 21.906 -1.367 -1.471 1 97.88 8 SER B N 1
ATOM 1514 C CA . SER B 1 8 ? 23.109 -0.738 -2.016 1 97.88 8 SER B CA 1
ATOM 1515 C C . SER B 1 8 ? 22.828 -0.085 -3.365 1 97.88 8 SER B C 1
ATOM 1517 O O . SER B 1 8 ? 23.734 0.436 -4.012 1 97.88 8 SER B O 1
ATOM 1519 N N . LEU B 1 9 ? 21.609 -0.098 -3.818 1 97.81 9 LEU B N 1
ATOM 1520 C CA . LEU B 1 9 ? 21.234 0.567 -5.059 1 97.81 9 LEU B CA 1
ATOM 1521 C C . LEU B 1 9 ? 21.531 2.062 -4.988 1 97.81 9 LEU B C 1
ATOM 1523 O O . LEU B 1 9 ? 21.297 2.693 -3.953 1 97.81 9 LEU B O 1
ATOM 1527 N N . PRO B 1 10 ? 21.984 2.635 -6.039 1 96.81 10 PRO B N 1
ATOM 1528 C CA . PRO B 1 10 ? 22.391 4.043 -6 1 96.81 10 PRO B CA 1
ATOM 1529 C C . PRO B 1 10 ? 21.188 4.992 -6.027 1 96.81 10 PRO B C 1
ATOM 1531 O O . PRO B 1 10 ? 20.141 4.656 -6.582 1 96.81 10 PRO B O 1
ATOM 1534 N N . ALA B 1 11 ? 21.406 6.16 -5.422 1 97.44 11 ALA B N 1
ATOM 1535 C CA . ALA B 1 11 ? 20.469 7.242 -5.699 1 97.44 11 ALA B CA 1
ATOM 1536 C C . ALA B 1 11 ? 20.547 7.672 -7.16 1 97.44 11 ALA B C 1
ATOM 1538 O O . ALA B 1 11 ? 21.641 7.777 -7.727 1 97.44 11 ALA B O 1
ATOM 1539 N N . ILE B 1 12 ? 19.406 7.816 -7.773 1 97.25 12 ILE B N 1
ATOM 1540 C CA . ILE B 1 12 ? 19.344 8.188 -9.188 1 97.25 12 ILE B CA 1
ATOM 1541 C C . ILE B 1 12 ? 18.938 9.656 -9.32 1 97.25 12 ILE B C 1
ATOM 1543 O O . ILE B 1 12 ? 18.047 10.125 -8.609 1 97.25 12 ILE B O 1
ATOM 1547 N N . ASN B 1 13 ? 19.656 10.383 -10.07 1 94.81 13 ASN B N 1
ATOM 1548 C CA . ASN B 1 13 ? 19.344 11.766 -10.398 1 94.81 13 ASN B CA 1
ATOM 1549 C C . ASN B 1 13 ? 19.188 11.969 -11.906 1 94.81 13 ASN B C 1
ATOM 1551 O O . ASN B 1 13 ? 19.172 11 -12.664 1 94.81 13 ASN B O 1
ATOM 1555 N N . LEU B 1 14 ? 19 13.203 -12.305 1 93.81 14 LEU B N 1
ATOM 1556 C CA . LEU B 1 14 ? 18.703 13.461 -13.711 1 93.81 14 LEU B CA 1
ATOM 1557 C C . LEU B 1 14 ? 19.938 13.242 -14.57 1 93.81 14 LEU B C 1
ATOM 1559 O O . LEU B 1 14 ? 19.828 13.016 -15.781 1 93.81 14 LEU B O 1
ATOM 1563 N N . ASP B 1 15 ? 21.109 13.203 -14.016 1 93.38 15 ASP B N 1
ATOM 1564 C CA . ASP B 1 15 ? 22.344 13.023 -14.75 1 93.38 15 ASP B CA 1
ATOM 1565 C C . ASP B 1 15 ? 22.609 11.547 -15.039 1 93.38 15 ASP B C 1
ATOM 1567 O O . ASP B 1 15 ? 23.281 11.211 -16.016 1 93.38 15 ASP B O 1
ATOM 1571 N N . ASN B 1 16 ? 22.062 10.641 -14.211 1 92.31 16 ASN B N 1
ATOM 1572 C CA . ASN B 1 16 ? 22.344 9.219 -14.375 1 92.31 16 ASN B CA 1
ATOM 1573 C C . ASN B 1 16 ? 21.062 8.422 -14.625 1 92.31 16 ASN B C 1
ATOM 1575 O O . ASN B 1 16 ? 21.109 7.199 -14.75 1 92.31 16 ASN B O 1
ATOM 1579 N N . ALA B 1 17 ? 20.016 9.133 -14.703 1 92.06 17 ALA B N 1
ATOM 1580 C CA . ALA B 1 17 ? 18.75 8.453 -14.961 1 92.06 17 ALA B CA 1
ATOM 1581 C C . ALA B 1 17 ? 18.594 8.125 -16.438 1 92.06 17 ALA B C 1
ATOM 1583 O O . ALA B 1 17 ? 19.047 8.883 -17.297 1 92.06 17 ALA B O 1
ATOM 1584 N N . ASP B 1 18 ? 18.062 6.953 -16.781 1 88.56 18 ASP B N 1
ATOM 1585 C CA . ASP B 1 18 ? 17.719 6.602 -18.156 1 88.56 18 ASP B CA 1
ATOM 1586 C C . ASP B 1 18 ? 16.297 6.055 -18.25 1 88.56 18 ASP B C 1
ATOM 1588 O O . ASP B 1 18 ? 15.672 5.762 -17.234 1 88.56 18 ASP B O 1
ATOM 1592 N N . GLY B 1 19 ? 15.688 6.234 -19.453 1 92.12 19 GLY B N 1
ATOM 1593 C CA . GLY B 1 19 ? 14.406 5.609 -19.734 1 92.12 19 GLY B CA 1
ATOM 1594 C C . GLY B 1 19 ? 13.289 6.105 -18.844 1 92.12 19 GLY B C 1
ATOM 1595 O O . GLY B 1 19 ? 13.102 7.312 -18.688 1 92.12 19 GLY B O 1
ATOM 1596 N N . PRO B 1 20 ? 12.578 5.234 -18.312 1 93 20 PRO B N 1
ATOM 1597 C CA . PRO B 1 20 ? 11.398 5.574 -17.516 1 93 20 PRO B CA 1
ATOM 1598 C C . PRO B 1 20 ? 11.75 6.328 -16.234 1 93 20 PRO B C 1
ATOM 1600 O O . PRO B 1 20 ? 11.016 7.23 -15.82 1 93 20 PRO B O 1
ATOM 1603 N N . ALA B 1 21 ? 12.875 6.016 -15.672 1 95.62 21 ALA B N 1
ATOM 1604 C CA . ALA B 1 21 ? 13.289 6.688 -14.445 1 95.62 21 ALA B CA 1
ATOM 1605 C C . ALA B 1 21 ? 13.484 8.188 -14.68 1 95.62 21 ALA B C 1
ATOM 1607 O O . ALA B 1 21 ? 13.062 9.008 -13.859 1 95.62 21 ALA B O 1
ATOM 1608 N N . LYS B 1 22 ? 14.07 8.508 -15.781 1 96.31 22 LYS B N 1
ATOM 1609 C CA . LYS B 1 22 ? 14.328 9.906 -16.094 1 96.31 22 LYS B CA 1
ATOM 1610 C C . LYS B 1 22 ? 13.023 10.688 -16.266 1 96.31 22 LYS B C 1
ATOM 1612 O O . LYS B 1 22 ? 12.875 11.781 -15.727 1 96.31 22 LYS B O 1
ATOM 1617 N N . ALA B 1 23 ? 12.102 10.156 -17.031 1 96.94 23 ALA B N 1
ATOM 1618 C CA . ALA B 1 23 ? 10.82 10.812 -17.281 1 96.94 23 ALA B CA 1
ATOM 1619 C C . ALA B 1 23 ? 10.055 11.047 -15.977 1 96.94 23 ALA B C 1
ATOM 1621 O O . ALA B 1 23 ? 9.469 12.109 -15.781 1 96.94 23 ALA B O 1
ATOM 1622 N N . ILE B 1 24 ? 10.109 10.086 -15.078 1 97.25 24 ILE B N 1
ATOM 1623 C CA . ILE B 1 24 ? 9.391 10.18 -13.812 1 97.25 24 ILE B CA 1
ATOM 1624 C C . ILE B 1 24 ? 10.039 11.25 -12.93 1 97.25 24 ILE B C 1
ATOM 1626 O O . ILE B 1 24 ? 9.336 12.07 -12.336 1 97.25 24 ILE B O 1
ATOM 1630 N N . LEU B 1 25 ? 11.367 11.242 -12.867 1 97.31 25 LEU B N 1
ATOM 1631 C CA . LEU B 1 25 ? 12.062 12.219 -12.039 1 97.31 25 LEU B CA 1
ATOM 1632 C C . LEU B 1 25 ? 11.867 13.633 -12.57 1 97.31 25 LEU B C 1
ATOM 1634 O O . LEU B 1 25 ? 11.727 14.578 -11.797 1 97.31 25 LEU B O 1
ATOM 1638 N N . GLU B 1 26 ? 11.859 13.758 -13.906 1 96.5 26 GLU B N 1
ATOM 1639 C CA . GLU B 1 26 ? 11.594 15.055 -14.516 1 96.5 26 GLU B CA 1
ATOM 1640 C C . GLU B 1 26 ? 10.203 15.57 -14.148 1 96.5 26 GLU B C 1
ATOM 1642 O O . GLU B 1 26 ? 10.031 16.75 -13.828 1 96.5 26 GLU B O 1
ATOM 1647 N N . GLY B 1 27 ? 9.281 14.68 -14.234 1 94.5 27 GLY B N 1
ATOM 1648 C CA . GLY B 1 27 ? 7.934 15.039 -13.828 1 94.5 27 GLY B CA 1
ATOM 1649 C C . GLY B 1 27 ? 7.832 15.43 -12.367 1 94.5 27 GLY B C 1
ATOM 1650 O O . GLY B 1 27 ? 7.184 16.422 -12.023 1 94.5 27 GLY B O 1
ATOM 1651 N N . ALA B 1 28 ? 8.484 14.688 -11.531 1 91.88 28 ALA B N 1
ATOM 1652 C CA . ALA B 1 28 ? 8.477 14.977 -10.102 1 91.88 28 ALA B CA 1
ATOM 1653 C C . ALA B 1 28 ? 9.141 16.312 -9.805 1 91.88 28 ALA B C 1
ATOM 1655 O O . ALA B 1 28 ? 8.625 17.109 -9.008 1 91.88 28 ALA B O 1
ATOM 1656 N N . LYS B 1 29 ? 10.266 16.547 -10.445 1 94.38 29 LYS B N 1
ATOM 1657 C CA . LYS B 1 29 ? 10.969 17.812 -10.258 1 94.38 29 LYS B CA 1
ATOM 1658 C C . LYS B 1 29 ? 10.102 19 -10.695 1 94.38 29 LYS B C 1
ATOM 1660 O O . LYS B 1 29 ? 10.078 20.031 -10.031 1 94.38 29 LYS B O 1
ATOM 1665 N N . ALA B 1 30 ? 9.359 18.812 -11.797 1 93.69 30 ALA B N 1
ATOM 1666 C CA . ALA B 1 30 ? 8.484 19.875 -12.305 1 93.69 30 ALA B CA 1
ATOM 1667 C C . ALA B 1 30 ? 7.363 20.172 -11.305 1 93.69 30 ALA B C 1
ATOM 1669 O O . ALA B 1 30 ? 6.949 21.328 -11.164 1 93.69 30 ALA B O 1
ATOM 1670 N N . GLN B 1 31 ? 6.961 19.203 -10.586 1 86.88 31 GLN B N 1
ATOM 1671 C CA . GLN B 1 31 ? 5.816 19.344 -9.688 1 86.88 31 GLN B CA 1
ATOM 1672 C C . GLN B 1 31 ? 6.246 19.906 -8.336 1 86.88 31 GLN B C 1
ATOM 1674 O O . GLN B 1 31 ? 5.555 20.75 -7.758 1 86.88 31 GLN B O 1
ATOM 1679 N N . VAL B 1 32 ? 7.375 19.453 -7.824 1 86.12 32 VAL B N 1
ATOM 1680 C CA . VAL B 1 32 ? 7.664 19.812 -6.438 1 86.12 32 VAL B CA 1
ATOM 1681 C C . VAL B 1 32 ? 8.914 20.703 -6.379 1 86.12 32 VAL B C 1
ATOM 1683 O O . VAL B 1 32 ? 9.281 21.188 -5.312 1 86.12 32 VAL B O 1
ATOM 1686 N N . GLY B 1 33 ? 9.594 20.875 -7.469 1 89.06 33 GLY B N 1
ATOM 1687 C CA . GLY B 1 33 ? 10.672 21.844 -7.57 1 89.06 33 GLY B CA 1
ATOM 1688 C C . GLY B 1 33 ? 12.039 21.25 -7.352 1 89.06 33 GLY B C 1
ATOM 1689 O O . GLY B 1 33 ? 13.062 21.906 -7.59 1 89.06 33 GLY B O 1
ATOM 1690 N N . PHE B 1 34 ? 12.062 20.094 -6.828 1 93.19 34 PHE B N 1
ATOM 1691 C CA . PHE B 1 34 ? 13.312 19.359 -6.66 1 93.19 34 PHE B CA 1
ATOM 1692 C C . PHE B 1 34 ? 13.062 17.859 -6.602 1 93.19 34 PHE B C 1
ATOM 1694 O O . PHE B 1 34 ? 11.906 17.406 -6.629 1 93.19 34 PHE B O 1
ATOM 1701 N N . ILE B 1 35 ? 14.125 17.062 -6.641 1 96.5 35 ILE B N 1
ATOM 1702 C CA . ILE B 1 35 ? 14.008 15.617 -6.488 1 96.5 35 ILE B CA 1
ATOM 1703 C C . ILE B 1 35 ? 14.352 15.219 -5.055 1 96.5 35 ILE B C 1
ATOM 1705 O O . ILE B 1 35 ? 15.523 15.203 -4.676 1 96.5 35 ILE B O 1
ATOM 1709 N N . PRO B 1 36 ? 13.336 14.922 -4.262 1 97.81 36 PRO B N 1
ATOM 1710 C CA . PRO B 1 36 ? 13.633 14.43 -2.914 1 97.81 36 PRO B CA 1
ATOM 1711 C C . PRO B 1 36 ? 14.523 13.195 -2.918 1 97.81 36 PRO B C 1
ATOM 1713 O O . PRO B 1 36 ? 14.422 12.359 -3.82 1 97.81 36 PRO B O 1
ATOM 1716 N N . ASN B 1 37 ? 15.344 13.039 -1.89 1 98.12 37 ASN B N 1
ATOM 1717 C CA . ASN B 1 37 ? 16.188 11.852 -1.762 1 98.12 37 ASN B CA 1
ATOM 1718 C C . ASN B 1 37 ? 15.359 10.57 -1.82 1 98.12 37 ASN B C 1
ATOM 1720 O O . ASN B 1 37 ? 15.805 9.562 -2.369 1 98.12 37 ASN B O 1
ATOM 1724 N N . MET B 1 38 ? 14.141 10.641 -1.301 1 98.5 38 MET B N 1
ATOM 1725 C CA . MET B 1 38 ? 13.234 9.5 -1.326 1 98.5 38 MET B CA 1
ATOM 1726 C C . MET B 1 38 ? 12.914 9.094 -2.76 1 98.5 38 MET B C 1
ATOM 1728 O O . MET B 1 38 ? 12.938 7.906 -3.094 1 98.5 38 MET B O 1
ATOM 1732 N N . TYR B 1 39 ? 12.656 10.062 -3.631 1 98.56 39 TYR B N 1
ATOM 1733 C CA . TYR B 1 39 ? 12.336 9.781 -5.023 1 98.56 39 TYR B CA 1
ATOM 1734 C C . TYR B 1 39 ? 13.547 9.227 -5.766 1 98.56 39 TYR B C 1
ATOM 1736 O O . TYR B 1 39 ? 13.43 8.297 -6.562 1 98.56 39 TYR B O 1
ATOM 1744 N N . ALA B 1 40 ? 14.695 9.82 -5.441 1 98.38 40 ALA B N 1
ATOM 1745 C CA . ALA B 1 40 ? 15.945 9.383 -6.059 1 98.38 40 ALA B CA 1
ATOM 1746 C C . ALA B 1 40 ? 16.203 7.902 -5.781 1 98.38 40 ALA B C 1
ATOM 1748 O O . ALA B 1 40 ? 16.75 7.191 -6.625 1 98.38 40 ALA B O 1
ATOM 1749 N N . ASN B 1 41 ? 15.82 7.445 -4.605 1 98.62 41 ASN B N 1
ATOM 1750 C CA . ASN B 1 41 ? 15.977 6.043 -4.23 1 98.62 41 ASN B CA 1
ATOM 1751 C C . ASN B 1 41 ? 14.875 5.176 -4.824 1 98.62 41 ASN B C 1
ATOM 1753 O O . ASN B 1 41 ? 15.148 4.148 -5.445 1 98.62 41 ASN B O 1
ATOM 1757 N N . MET B 1 42 ? 13.633 5.617 -4.746 1 98.69 42 MET B N 1
ATOM 1758 C CA . MET B 1 42 ? 12.469 4.828 -5.125 1 98.69 42 MET B CA 1
ATOM 1759 C C . MET B 1 42 ? 12.453 4.566 -6.629 1 98.69 42 MET B C 1
ATOM 1761 O O . MET B 1 42 ? 11.969 3.529 -7.078 1 98.69 42 MET B O 1
ATOM 1765 N N . VAL B 1 43 ? 13.094 5.41 -7.395 1 98.5 43 VAL B N 1
ATOM 1766 C CA . VAL B 1 43 ? 12.977 5.344 -8.852 1 98.5 43 VAL B CA 1
ATOM 1767 C C . VAL B 1 43 ? 13.828 4.188 -9.375 1 98.5 43 VAL B C 1
ATOM 1769 O O . VAL B 1 43 ? 13.703 3.803 -10.547 1 98.5 43 VAL B O 1
ATOM 1772 N N . ASN B 1 44 ? 14.727 3.59 -8.508 1 98.12 44 ASN B N 1
ATOM 1773 C CA . ASN B 1 44 ? 15.344 2.322 -8.883 1 98.12 44 ASN B CA 1
ATOM 1774 C C . ASN B 1 44 ? 14.297 1.312 -9.352 1 98.12 44 ASN B C 1
ATOM 1776 O O . ASN B 1 44 ? 14.609 0.415 -10.141 1 98.12 44 ASN B O 1
ATOM 1780 N N . SER B 1 45 ? 13.102 1.376 -8.883 1 98.19 45 SER B N 1
ATOM 1781 C CA . SER B 1 45 ? 11.891 0.748 -9.398 1 98.19 45 SER B CA 1
ATOM 1782 C C . SER B 1 45 ? 10.914 1.787 -9.938 1 98.19 45 SER B C 1
ATOM 1784 O O . SER B 1 45 ? 10.078 2.307 -9.195 1 98.19 45 SER B O 1
ATOM 1786 N N . PRO B 1 46 ? 11 2.076 -11.227 1 98 46 PRO B N 1
ATOM 1787 C CA . PRO B 1 46 ? 10.156 3.139 -11.781 1 98 46 PRO B CA 1
ATOM 1788 C C . PRO B 1 46 ? 8.672 2.918 -11.492 1 98 46 PRO B C 1
ATOM 1790 O O . PRO B 1 46 ? 7.953 3.871 -11.18 1 98 46 PRO B O 1
ATOM 1793 N N . GLY B 1 47 ? 8.211 1.666 -11.594 1 98.19 47 GLY B N 1
ATOM 1794 C CA . GLY B 1 47 ? 6.82 1.356 -11.289 1 98.19 47 GLY B CA 1
ATOM 1795 C C . GLY B 1 47 ? 6.438 1.689 -9.867 1 98.19 47 GLY B C 1
ATOM 1796 O O . GLY B 1 47 ? 5.332 2.178 -9.609 1 98.19 47 GLY B O 1
ATOM 1797 N N . LEU B 1 48 ? 7.348 1.437 -8.914 1 98.75 48 LEU B N 1
ATOM 1798 C CA . LEU B 1 48 ? 7.105 1.739 -7.508 1 98.75 48 LEU B CA 1
ATOM 1799 C C . LEU B 1 48 ? 6.953 3.242 -7.293 1 98.75 48 LEU B C 1
ATOM 1801 O O . LEU B 1 48 ? 5.977 3.691 -6.688 1 98.75 48 LEU B O 1
ATOM 1805 N N . LEU B 1 49 ? 7.918 4.07 -7.848 1 98.62 49 LEU B N 1
ATOM 1806 C CA . LEU B 1 49 ? 7.82 5.512 -7.66 1 98.62 49 LEU B CA 1
ATOM 1807 C C . LEU B 1 49 ? 6.586 6.07 -8.359 1 98.62 49 LEU B C 1
ATOM 1809 O O . LEU B 1 49 ? 5.879 6.914 -7.797 1 98.62 49 LEU B O 1
ATOM 1813 N N . LYS B 1 50 ? 6.316 5.582 -9.578 1 98.38 50 LYS B N 1
ATOM 1814 C CA . LYS B 1 50 ? 5.16 6.086 -10.312 1 98.38 50 LYS B CA 1
ATOM 1815 C C . LYS B 1 50 ? 3.861 5.781 -9.57 1 98.38 50 LYS B C 1
ATOM 1817 O O . LYS B 1 50 ? 2.965 6.625 -9.5 1 98.38 50 LYS B O 1
ATOM 1822 N N . THR B 1 51 ? 3.707 4.559 -9.031 1 98.75 51 THR B N 1
ATOM 1823 C CA . THR B 1 51 ? 2.523 4.191 -8.266 1 98.75 51 THR B CA 1
ATOM 1824 C C . THR B 1 51 ? 2.375 5.082 -7.035 1 98.75 51 THR B C 1
ATOM 1826 O O . THR B 1 51 ? 1.271 5.527 -6.715 1 98.75 51 THR B O 1
ATOM 1829 N N . TYR B 1 52 ? 3.502 5.395 -6.375 1 98.75 52 TYR B N 1
ATOM 1830 C CA . TYR B 1 52 ? 3.49 6.305 -5.23 1 98.75 52 TYR B CA 1
ATOM 1831 C C . TYR B 1 52 ? 2.986 7.684 -5.637 1 98.75 52 TYR B C 1
ATOM 1833 O O . TYR B 1 52 ? 2.053 8.211 -5.031 1 98.75 52 TYR B O 1
ATOM 1841 N N . LEU B 1 53 ? 3.584 8.219 -6.684 1 98.31 53 LEU B N 1
ATOM 1842 C CA . LEU B 1 53 ? 3.279 9.586 -7.098 1 98.31 53 LEU B CA 1
ATOM 1843 C C . LEU B 1 53 ? 1.824 9.711 -7.535 1 98.31 53 LEU B C 1
ATOM 1845 O O . LEU B 1 53 ? 1.137 10.656 -7.152 1 98.31 53 LEU B O 1
ATOM 1849 N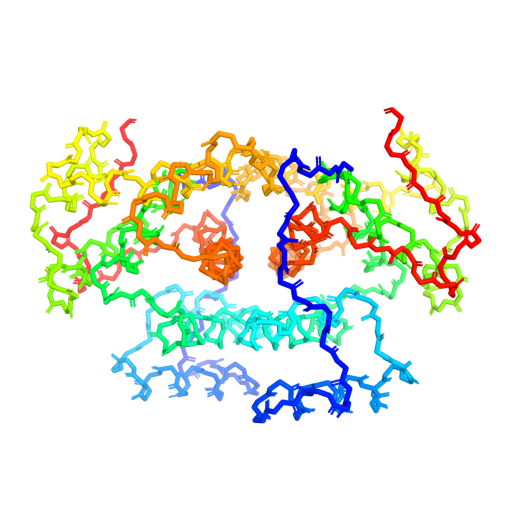 N . ASP B 1 54 ? 1.355 8.742 -8.305 1 98 54 ASP B N 1
ATOM 1850 C CA . ASP B 1 54 ? -0.018 8.789 -8.797 1 98 54 ASP B CA 1
ATOM 1851 C C . ASP B 1 54 ? -1.017 8.609 -7.652 1 98 54 ASP B C 1
ATOM 1853 O O . ASP B 1 54 ? -2.012 9.336 -7.574 1 98 54 ASP B O 1
ATOM 1857 N N . GLY B 1 55 ? -0.795 7.652 -6.777 1 98.69 55 GLY B N 1
ATOM 1858 C CA . GLY B 1 55 ? -1.667 7.453 -5.629 1 98.69 55 GLY B CA 1
ATOM 1859 C C . GLY B 1 55 ? -1.688 8.641 -4.684 1 98.69 55 GLY B C 1
ATOM 1860 O O . GLY B 1 55 ? -2.748 9.031 -4.191 1 98.69 55 GLY B O 1
ATOM 1861 N N . TYR B 1 56 ? -0.49 9.203 -4.434 1 98.5 56 TYR B N 1
ATOM 1862 C CA . TYR B 1 56 ? -0.364 10.391 -3.6 1 98.5 56 TYR B CA 1
ATOM 1863 C C . TYR B 1 56 ? -1.163 11.555 -4.18 1 98.5 56 TYR B C 1
ATOM 1865 O O . TYR B 1 56 ? -1.918 12.211 -3.465 1 98.5 56 TYR B O 1
ATOM 1873 N N . ALA B 1 57 ? -1.033 11.766 -5.48 1 97.88 57 ALA B N 1
ATOM 1874 C CA . ALA B 1 57 ? -1.749 12.844 -6.156 1 97.88 57 ALA B CA 1
ATOM 1875 C C . ALA B 1 57 ? -3.258 12.625 -6.09 1 97.88 57 ALA B C 1
ATOM 1877 O O . ALA B 1 57 ? -4.016 13.57 -5.836 1 97.88 57 ALA B O 1
ATOM 1878 N N . ALA B 1 58 ? -3.707 11.414 -6.336 1 98.5 58 ALA B N 1
ATOM 1879 C CA . ALA B 1 58 ? -5.133 11.102 -6.266 1 98.5 58 ALA B CA 1
ATOM 1880 C C . ALA B 1 58 ? -5.684 11.367 -4.867 1 98.5 58 ALA B C 1
ATOM 1882 O O . ALA B 1 58 ? -6.758 11.953 -4.719 1 98.5 58 ALA B O 1
ATOM 1883 N N . PHE B 1 59 ? -4.953 10.961 -3.844 1 98.81 59 PHE B N 1
ATOM 1884 C CA . PHE B 1 59 ? -5.371 11.172 -2.463 1 98.81 59 PHE B CA 1
ATOM 1885 C C . PHE B 1 59 ? -5.48 12.656 -2.148 1 98.81 59 PHE B C 1
ATOM 1887 O O . PHE B 1 59 ? -6.473 13.102 -1.572 1 98.81 59 PHE B O 1
ATOM 1894 N N . ARG B 1 60 ? -4.457 13.406 -2.533 1 98.06 60 ARG B N 1
ATOM 1895 C CA . ARG B 1 60 ? -4.434 14.836 -2.252 1 98.06 60 ARG B CA 1
ATOM 1896 C C . ARG B 1 60 ? -5.59 15.547 -2.945 1 98.06 60 ARG B C 1
ATOM 1898 O O . ARG B 1 60 ? -6.211 16.453 -2.369 1 98.06 60 ARG B O 1
ATOM 1905 N N . LYS B 1 61 ? -5.906 15.125 -4.121 1 97.56 61 LYS B N 1
ATOM 1906 C CA . LYS B 1 61 ? -6.844 15.859 -4.965 1 97.56 61 LYS B CA 1
ATOM 1907 C C . LYS B 1 61 ? -8.281 15.438 -4.684 1 97.56 61 LYS B C 1
ATOM 1909 O O . LYS B 1 61 ? -9.203 16.266 -4.738 1 97.56 61 LYS B O 1
ATOM 1914 N N . GLU B 1 62 ? -8.484 14.141 -4.344 1 97 62 GLU B N 1
ATOM 1915 C CA . GLU B 1 62 ? -9.844 13.633 -4.492 1 97 62 GLU B CA 1
ATOM 1916 C C . GLU B 1 62 ? -1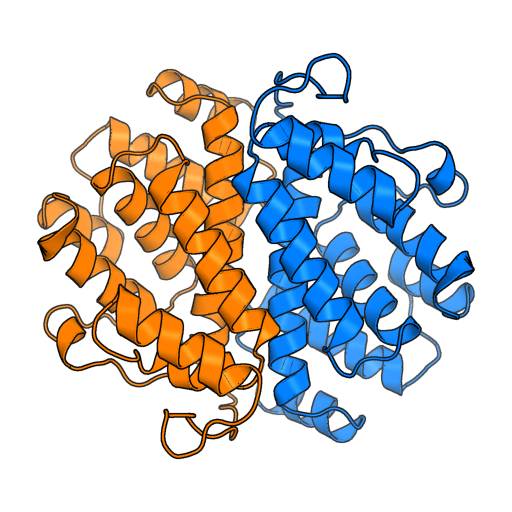0.328 12.961 -3.215 1 97 62 GLU B C 1
ATOM 1918 O O . GLU B 1 62 ? -11.438 12.422 -3.172 1 97 62 GLU B O 1
ATOM 1923 N N . SER B 1 63 ? -9.609 12.992 -2.168 1 98.19 63 SER B N 1
ATOM 1924 C CA . SER B 1 63 ? -9.922 12.164 -1.007 1 98.19 63 SER B CA 1
ATOM 1925 C C . SER B 1 63 ? -11.086 12.742 -0.216 1 98.19 63 SER B C 1
ATOM 1927 O O . SER B 1 63 ? -11.711 12.039 0.589 1 98.19 63 SER B O 1
ATOM 1929 N N . GLY B 1 64 ? -11.352 14.016 -0.367 1 98.25 64 GLY B N 1
ATOM 1930 C CA . GLY B 1 64 ? -12.391 14.664 0.412 1 98.25 64 GLY B CA 1
ATOM 1931 C C . GLY B 1 64 ? -11.93 15.102 1.787 1 98.25 64 GLY B C 1
ATOM 1932 O O . GLY B 1 64 ? -12.711 15.625 2.58 1 98.25 64 GLY B O 1
ATOM 1933 N N . PHE B 1 65 ? -10.68 14.883 2.129 1 98.81 65 PHE B N 1
ATOM 1934 C CA . PHE B 1 65 ? -10.07 15.398 3.348 1 98.81 65 PHE B CA 1
ATOM 1935 C C . PHE B 1 65 ? -9.469 16.781 3.104 1 98.81 65 PHE B C 1
ATOM 1937 O O . PHE B 1 65 ? -8.938 17.047 2.023 1 98.81 65 PHE B O 1
ATOM 1944 N N . THR B 1 66 ? -9.578 17.719 4.043 1 98.56 66 THR B N 1
ATOM 1945 C CA . THR B 1 66 ? -8.844 18.969 3.967 1 98.56 66 THR B CA 1
ATOM 1946 C C . THR B 1 66 ? -7.336 18.719 3.982 1 98.56 66 THR B C 1
ATOM 1948 O O . THR B 1 66 ? -6.887 17.656 4.434 1 98.56 66 THR B O 1
ATOM 1951 N N . PRO B 1 67 ? -6.566 19.656 3.518 1 98.44 67 PRO B N 1
ATOM 1952 C CA . PRO B 1 67 ? -5.113 19.469 3.572 1 98.44 67 PRO B CA 1
ATOM 1953 C C . PRO B 1 67 ? -4.609 19.156 4.977 1 98.44 67 PRO B C 1
ATOM 1955 O O . PRO B 1 67 ? -3.711 18.328 5.141 1 98.44 67 PRO B O 1
ATOM 1958 N N . ALA B 1 68 ? -5.156 19.766 5.98 1 98.62 68 ALA B N 1
ATOM 1959 C CA . ALA B 1 68 ? -4.777 19.484 7.367 1 98.62 68 ALA B CA 1
ATOM 1960 C C . ALA B 1 68 ? -5.09 18.047 7.746 1 98.62 68 ALA B C 1
ATOM 1962 O O . ALA B 1 68 ? -4.254 17.359 8.336 1 98.62 68 ALA B O 1
ATOM 1963 N N . GLU B 1 69 ? -6.293 17.547 7.406 1 98.88 69 GLU B N 1
ATOM 1964 C CA . GLU B 1 69 ? -6.691 16.172 7.691 1 98.88 69 GLU B CA 1
ATOM 1965 C C . GLU B 1 69 ? -5.801 15.172 6.949 1 98.88 69 GLU B C 1
ATOM 1967 O O . GLU B 1 69 ? -5.461 14.117 7.484 1 98.88 69 GLU B O 1
ATOM 1972 N N . GLN B 1 70 ? -5.426 15.539 5.742 1 98.94 70 GLN B N 1
ATOM 1973 C CA . GLN B 1 70 ? -4.543 14.688 4.953 1 98.94 70 GLN B CA 1
ATOM 1974 C C . GLN B 1 70 ? -3.193 14.508 5.641 1 98.94 70 GLN B C 1
ATOM 1976 O O . GLN B 1 70 ? -2.65 13.398 5.676 1 98.94 70 GLN B O 1
ATOM 1981 N N . GLU B 1 71 ? -2.656 15.594 6.195 1 98.88 71 GLU B N 1
ATOM 1982 C CA . GLU B 1 71 ? -1.38 15.492 6.898 1 98.88 71 GLU B CA 1
ATOM 1983 C C . GLU B 1 71 ? -1.516 14.656 8.172 1 98.88 71 GLU B C 1
ATOM 1985 O O . GLU B 1 71 ? -0.603 13.914 8.531 1 98.88 71 GLU B O 1
ATOM 1990 N N . VAL B 1 72 ? -2.672 14.781 8.883 1 98.94 72 VAL B N 1
ATOM 1991 C CA . VAL B 1 72 ? -2.904 13.938 10.047 1 98.94 72 VAL B CA 1
ATOM 1992 C C . VAL B 1 72 ? -2.822 12.469 9.648 1 98.94 72 VAL B C 1
ATOM 1994 O O . VAL B 1 72 ? -2.145 11.672 10.305 1 98.94 72 VAL B O 1
ATOM 1997 N N . ILE B 1 73 ? -3.412 12.086 8.547 1 98.94 73 ILE B N 1
ATOM 1998 C CA . ILE B 1 73 ? -3.457 10.703 8.07 1 98.94 73 ILE B CA 1
ATOM 1999 C C . ILE B 1 73 ? -2.045 10.227 7.746 1 98.94 73 ILE B C 1
ATOM 2001 O O . ILE B 1 73 ? -1.608 9.18 8.242 1 98.94 73 ILE B O 1
ATOM 2005 N N . PHE B 1 74 ? -1.286 11.039 6.98 1 98.94 74 PHE B N 1
ATOM 2006 C CA . PHE B 1 74 ? 0.056 10.641 6.57 1 98.94 74 PHE B CA 1
ATOM 2007 C C . PHE B 1 74 ? 0.991 10.578 7.773 1 98.94 74 PHE B C 1
ATOM 2009 O O . PHE B 1 74 ? 1.826 9.672 7.867 1 98.94 74 PHE B O 1
ATOM 2016 N N . LEU B 1 75 ? 0.838 11.531 8.703 1 98.94 75 LEU B N 1
ATOM 2017 C CA . LEU B 1 75 ? 1.689 11.555 9.891 1 98.94 75 LEU B CA 1
ATOM 2018 C C . LEU B 1 75 ? 1.415 10.352 10.781 1 98.94 75 LEU B C 1
ATOM 2020 O O . LEU B 1 75 ? 2.35 9.711 11.266 1 98.94 75 LEU B O 1
ATOM 2024 N N . VAL B 1 76 ? 0.166 10.016 11 1 98.88 76 VAL B N 1
ATOM 2025 C CA . VAL B 1 76 ? -0.196 8.898 11.859 1 98.88 76 VAL B CA 1
ATOM 2026 C C . VAL B 1 76 ? 0.348 7.598 11.266 1 98.88 76 VAL B C 1
ATOM 2028 O O . VAL B 1 76 ? 0.996 6.812 11.961 1 98.88 76 VAL B O 1
ATOM 2031 N N . ILE B 1 77 ? 0.167 7.402 9.961 1 98.94 77 ILE B N 1
ATOM 2032 C CA . ILE B 1 77 ? 0.624 6.176 9.305 1 98.94 77 ILE B CA 1
ATOM 2033 C C . ILE B 1 77 ? 2.145 6.082 9.391 1 98.94 77 ILE B C 1
ATOM 2035 O O . ILE B 1 77 ? 2.691 5.039 9.758 1 98.94 77 ILE B O 1
ATOM 2039 N N . SER B 1 78 ? 2.824 7.188 9.039 1 98.88 78 SER B N 1
ATOM 2040 C CA . SER B 1 78 ? 4.281 7.188 9 1 98.88 78 SER B CA 1
ATOM 2041 C C . SER B 1 78 ? 4.875 6.984 10.391 1 98.88 78 SER B C 1
ATOM 2043 O O . SER B 1 78 ? 5.891 6.305 10.547 1 98.88 78 SER B O 1
ATOM 2045 N N . ARG B 1 79 ? 4.23 7.586 11.406 1 98.62 79 ARG B N 1
ATOM 2046 C CA . ARG B 1 79 ? 4.699 7.387 12.773 1 98.62 79 ARG B CA 1
ATOM 2047 C C . ARG B 1 79 ? 4.527 5.934 13.203 1 98.62 79 ARG B C 1
ATOM 2049 O O . ARG B 1 79 ? 5.422 5.355 13.82 1 98.62 79 ARG B O 1
ATOM 2056 N N . GLU B 1 80 ? 3.35 5.312 12.914 1 98.38 80 GLU B N 1
ATOM 2057 C CA . GLU B 1 80 ? 3.119 3.908 13.25 1 98.38 80 GLU B CA 1
ATOM 2058 C C . GLU B 1 80 ? 4.168 3.01 12.602 1 98.38 80 GLU B C 1
ATOM 2060 O O . GLU B 1 80 ? 4.586 2.01 13.188 1 98.38 80 GLU B O 1
ATOM 2065 N N . ASN B 1 81 ? 4.621 3.395 11.398 1 98.5 81 ASN B N 1
ATOM 2066 C CA . ASN B 1 81 ? 5.633 2.619 10.688 1 98.5 81 ASN B CA 1
ATOM 2067 C C . ASN B 1 81 ? 7.039 2.959 11.172 1 98.5 81 ASN B C 1
ATOM 2069 O O . ASN B 1 81 ? 7.996 2.25 10.859 1 98.5 81 ASN B O 1
ATOM 2073 N N . GLY B 1 82 ? 7.176 4.078 11.883 1 98.25 82 GLY B N 1
ATOM 2074 C CA . GLY B 1 82 ? 8.477 4.508 12.359 1 98.25 82 GLY B CA 1
ATOM 2075 C C . GLY B 1 82 ? 9.352 5.094 11.266 1 98.25 82 GLY B C 1
ATOM 2076 O O . GLY B 1 82 ? 10.586 5 11.328 1 98.25 82 GLY B O 1
ATOM 2077 N N . CYS B 1 83 ? 8.789 5.637 10.281 1 98.5 83 CYS B N 1
ATOM 2078 C CA . CYS B 1 83 ? 9.57 6.191 9.18 1 98.5 83 CYS B CA 1
ATOM 2079 C C . CYS B 1 83 ? 10.047 7.598 9.508 1 98.5 83 CYS B C 1
ATOM 2081 O O . CYS B 1 83 ? 9.305 8.57 9.352 1 98.5 83 CYS B O 1
ATOM 2083 N N . GLU B 1 84 ? 11.242 7.777 9.82 1 98.06 84 GLU B N 1
ATOM 2084 C CA . GLU B 1 84 ? 11.805 9.047 10.273 1 98.06 84 GLU B CA 1
ATOM 2085 C C . GLU B 1 84 ? 11.773 10.086 9.164 1 98.06 84 GLU B C 1
ATOM 2087 O O . GLU B 1 84 ? 11.414 11.242 9.398 1 98.06 84 GLU B O 1
ATOM 2092 N N . TYR B 1 85 ? 12.109 9.688 7.949 1 98.62 85 TYR B N 1
ATOM 2093 C CA . TYR B 1 85 ? 12.078 10.594 6.809 1 98.62 85 TYR B CA 1
ATOM 2094 C C . TYR B 1 85 ? 10.68 11.164 6.605 1 98.62 85 TYR B C 1
ATOM 2096 O O . TYR B 1 85 ? 10.508 12.383 6.504 1 98.62 85 TYR B O 1
ATOM 2104 N N . CYS B 1 86 ? 9.695 10.305 6.613 1 98.81 86 CYS B N 1
ATOM 2105 C CA . CYS B 1 86 ? 8.344 10.703 6.246 1 98.81 86 CYS B CA 1
ATOM 2106 C C . CYS B 1 86 ? 7.688 11.516 7.363 1 98.81 86 CYS B C 1
ATOM 2108 O O . CYS B 1 86 ? 6.941 12.453 7.098 1 98.81 86 CYS B O 1
ATOM 2110 N N . VAL B 1 87 ? 7.93 11.117 8.648 1 98.81 87 VAL B N 1
ATOM 2111 C CA . VAL B 1 87 ? 7.406 11.938 9.742 1 98.81 87 VAL B CA 1
ATOM 2112 C C . VAL B 1 87 ? 7.992 13.344 9.664 1 98.81 87 VAL B C 1
ATOM 2114 O O . VAL B 1 87 ? 7.27 14.328 9.812 1 98.81 87 VAL B O 1
ATOM 2117 N N . SER B 1 88 ? 9.266 13.469 9.375 1 98.75 88 SER B N 1
ATOM 2118 C CA . SER B 1 88 ? 9.922 14.766 9.234 1 98.75 88 SER B CA 1
ATOM 2119 C C . SER B 1 88 ? 9.344 15.555 8.062 1 98.75 88 SER B C 1
ATOM 2121 O O . SER B 1 88 ? 8.984 16.719 8.211 1 98.75 88 SER B O 1
ATOM 2123 N N . ALA B 1 89 ? 9.242 14.938 6.922 1 98.38 89 ALA B N 1
ATOM 2124 C CA . ALA B 1 89 ? 8.75 15.594 5.715 1 98.38 89 ALA B CA 1
ATOM 2125 C C . ALA B 1 89 ? 7.309 16.062 5.891 1 98.38 89 ALA B C 1
ATOM 2127 O O . ALA B 1 89 ? 6.984 17.219 5.605 1 98.38 89 ALA B O 1
ATOM 2128 N N . HIS B 1 90 ? 6.434 15.195 6.41 1 98.69 90 HIS B N 1
ATOM 2129 C CA . HIS B 1 90 ? 5.027 15.555 6.539 1 98.69 90 HIS B CA 1
ATOM 2130 C C . HIS B 1 90 ? 4.816 16.562 7.668 1 98.69 90 HIS B C 1
ATOM 2132 O O . HIS B 1 90 ? 3.865 17.344 7.637 1 98.69 90 HIS B O 1
ATOM 2138 N N . SER B 1 91 ? 5.734 16.547 8.711 1 98.62 91 SER B N 1
ATOM 2139 C CA . SER B 1 91 ? 5.703 17.625 9.695 1 98.62 91 SER B CA 1
ATOM 2140 C C . SER B 1 91 ? 5.969 18.984 9.047 1 98.62 91 SER B C 1
ATOM 2142 O O . SER B 1 91 ? 5.262 19.953 9.32 1 98.62 91 SER B O 1
ATOM 2144 N N . THR B 1 92 ? 6.957 19.016 8.188 1 98.12 92 THR B N 1
ATOM 2145 C CA . THR B 1 92 ? 7.312 20.234 7.484 1 98.12 92 THR B CA 1
ATOM 2146 C C . THR B 1 92 ? 6.168 20.688 6.582 1 98.12 92 THR B C 1
ATOM 2148 O O . THR B 1 92 ? 5.793 21.875 6.594 1 98.12 92 THR B O 1
ATOM 2151 N N . LEU B 1 93 ? 5.59 19.797 5.812 1 97.31 93 LEU B N 1
ATOM 2152 C CA . LEU B 1 93 ? 4.48 20.141 4.922 1 97.31 93 LEU B CA 1
ATOM 2153 C C . LEU B 1 93 ? 3.268 20.609 5.719 1 97.31 93 LEU B C 1
ATOM 2155 O O . LEU B 1 93 ? 2.57 21.531 5.305 1 97.31 93 LEU B O 1
ATOM 2159 N N . ALA B 1 94 ? 3 19.906 6.871 1 97.81 94 ALA B N 1
ATOM 2160 C CA . ALA B 1 94 ? 1.892 20.297 7.738 1 97.81 94 ALA B CA 1
ATOM 2161 C C . ALA B 1 94 ? 2.039 21.75 8.203 1 97.81 94 ALA B C 1
ATOM 2163 O O . ALA B 1 94 ? 1.085 22.516 8.141 1 97.81 94 ALA B O 1
ATOM 2164 N N . ASP B 1 95 ? 3.197 22.094 8.555 1 94.69 95 ASP B N 1
ATOM 2165 C CA . ASP B 1 95 ? 3.48 23.422 9.102 1 94.69 95 ASP B CA 1
ATOM 2166 C C . ASP B 1 95 ? 3.428 24.484 8.016 1 94.69 95 ASP B C 1
ATOM 2168 O O . ASP B 1 95 ? 2.896 25.578 8.234 1 94.69 95 ASP B O 1
ATOM 2172 N N . LYS B 1 96 ? 3.844 24.188 6.863 1 94.19 96 LYS B N 1
ATOM 2173 C CA . LYS B 1 96 ? 4.121 25.219 5.875 1 94.19 96 LYS B CA 1
ATOM 2174 C C . LYS B 1 96 ? 3.02 25.297 4.82 1 94.19 96 LYS B C 1
ATOM 2176 O O . LYS B 1 96 ? 2.787 26.344 4.223 1 94.19 96 LYS B O 1
ATOM 2181 N N . MET B 1 97 ? 2.365 24.188 4.617 1 93.38 97 MET B N 1
ATOM 2182 C CA . MET B 1 97 ? 1.558 24.141 3.402 1 93.38 97 MET B CA 1
ATOM 2183 C C . MET B 1 97 ? 0.125 23.719 3.717 1 93.38 97 MET B C 1
ATOM 2185 O O . MET B 1 97 ? -0.782 23.938 2.912 1 93.38 97 MET B O 1
ATOM 2189 N N . SER B 1 98 ? -0.184 23.094 4.895 1 94.81 98 SER B N 1
ATOM 2190 C CA . SER B 1 98 ? -1.454 22.391 5.031 1 94.81 98 SER B CA 1
ATOM 2191 C C . SER B 1 98 ? -2.348 23.047 6.07 1 94.81 98 SER B C 1
ATOM 2193 O O . SER B 1 98 ? -3.516 22.688 6.223 1 94.81 98 SER B O 1
ATOM 2195 N N . GLY B 1 99 ? -1.8 23.969 6.859 1 95.38 99 GLY B N 1
ATOM 2196 C CA . GLY B 1 99 ? -2.605 24.688 7.828 1 95.38 99 GLY B CA 1
ATOM 2197 C C . GLY B 1 99 ? -2.875 23.891 9.094 1 95.38 99 GLY B C 1
ATOM 2198 O O . GLY B 1 99 ? -3.752 24.25 9.883 1 95.38 99 GLY B O 1
ATOM 2199 N N . LEU B 1 100 ? -2.203 22.797 9.219 1 97.25 100 LEU B N 1
ATOM 2200 C CA . LEU B 1 100 ? -2.316 22.047 10.469 1 97.25 100 LEU B CA 1
ATOM 2201 C C . LEU B 1 100 ? -1.59 22.766 11.602 1 97.25 100 LEU B C 1
ATOM 2203 O O . LEU B 1 100 ? -0.419 23.125 11.461 1 97.25 100 LEU B O 1
ATOM 2207 N N . ALA B 1 101 ? -2.305 23.016 12.734 1 97.06 101 ALA B N 1
ATOM 2208 C CA . ALA B 1 101 ? -1.67 23.688 13.867 1 97.06 101 ALA B CA 1
ATOM 2209 C C . ALA B 1 101 ? -0.438 22.906 14.336 1 97.06 101 ALA B C 1
ATOM 2211 O O . ALA B 1 101 ? -0.495 21.688 14.531 1 97.06 101 ALA B O 1
ATOM 2212 N N . PRO B 1 102 ? 0.654 23.609 14.484 1 97.19 102 PRO B N 1
ATOM 2213 C CA . PRO B 1 102 ? 1.895 22.938 14.875 1 97.19 102 PRO B CA 1
ATOM 2214 C C . PRO B 1 102 ? 1.733 22.094 16.141 1 97.19 102 PRO B C 1
ATOM 2216 O O . PRO B 1 102 ? 2.387 21.047 16.281 1 97.19 102 PRO B O 1
ATOM 2219 N N . GLN B 1 103 ? 0.94 22.484 17.031 1 97.62 103 GLN B N 1
ATOM 2220 C CA . GLN B 1 103 ? 0.722 21.734 18.266 1 97.62 103 GLN B CA 1
ATOM 2221 C C . GLN B 1 103 ? 0.121 20.359 17.969 1 97.62 103 GLN B C 1
ATOM 2223 O O . GLN B 1 103 ? 0.402 19.391 18.672 1 97.62 103 GLN B O 1
ATOM 2228 N N . ILE B 1 104 ? -0.726 20.312 16.938 1 98.31 104 ILE B N 1
ATOM 2229 C CA . ILE B 1 104 ? -1.331 19.047 16.562 1 98.31 104 ILE B CA 1
ATOM 2230 C C . ILE B 1 104 ? -0.288 18.156 15.891 1 98.31 104 ILE B C 1
ATOM 2232 O O . ILE B 1 104 ? -0.185 16.969 16.203 1 98.31 104 ILE B O 1
ATOM 2236 N N . THR B 1 105 ? 0.498 18.766 15 1 98.5 105 THR B N 1
ATOM 2237 C CA . THR B 1 105 ? 1.606 18.031 14.391 1 98.5 105 THR B CA 1
ATOM 2238 C C . THR B 1 105 ? 2.523 17.453 15.469 1 98.5 105 THR B C 1
ATOM 2240 O O . THR B 1 105 ? 2.871 16.266 15.422 1 98.5 105 THR B O 1
ATOM 2243 N N . ASP B 1 106 ? 2.869 18.219 16.438 1 98.38 106 ASP B N 1
ATOM 2244 C CA . ASP B 1 106 ? 3.773 17.797 17.5 1 98.38 106 ASP B CA 1
ATOM 2245 C C . ASP B 1 106 ? 3.146 16.703 18.344 1 98.38 106 ASP B C 1
ATOM 2247 O O . ASP B 1 106 ? 3.838 15.773 18.781 1 98.38 106 ASP B O 1
ATOM 2251 N N . ALA B 1 107 ? 1.885 16.828 18.625 1 98.44 107 ALA B N 1
ATOM 2252 C CA . ALA B 1 107 ? 1.194 15.789 19.391 1 98.44 107 ALA B CA 1
ATOM 2253 C C . ALA B 1 107 ? 1.271 14.438 18.688 1 98.44 107 ALA B C 1
ATOM 2255 O O . ALA B 1 107 ? 1.512 13.414 19.328 1 98.44 107 ALA B O 1
ATOM 2256 N N . ILE B 1 108 ? 1.063 14.43 17.375 1 98.44 108 ILE B N 1
ATOM 2257 C CA . ILE B 1 108 ? 1.134 13.188 16.609 1 98.44 108 ILE B CA 1
ATOM 2258 C C . ILE B 1 108 ? 2.559 12.641 16.641 1 98.44 108 ILE B C 1
ATOM 2260 O O . ILE B 1 108 ? 2.768 11.453 16.906 1 98.44 108 ILE B O 1
ATOM 2264 N N . ARG B 1 109 ? 3.541 13.57 16.422 1 98.19 109 ARG B N 1
ATOM 2265 C CA . ARG B 1 109 ? 4.949 13.188 16.438 1 98.19 109 ARG B CA 1
ATOM 2266 C C . ARG B 1 109 ? 5.332 12.547 17.766 1 98.19 109 ARG B C 1
ATOM 2268 O O . ARG B 1 109 ? 6.062 11.555 17.797 1 98.19 109 ARG B O 1
ATOM 2275 N N . ASP B 1 110 ? 4.793 13 18.891 1 97.12 110 ASP B N 1
ATOM 2276 C CA . ASP B 1 110 ? 5.188 12.609 20.234 1 97.12 110 ASP B CA 1
ATOM 2277 C C . ASP B 1 110 ? 4.328 11.453 20.75 1 97.12 110 ASP B C 1
ATOM 2279 O O . ASP B 1 110 ? 4.664 10.82 21.75 1 97.12 110 ASP B O 1
ATOM 2283 N N . GLY B 1 111 ? 3.238 11.227 20.078 1 96.81 111 GLY B N 1
ATOM 2284 C CA . GLY B 1 111 ? 2.291 10.25 20.578 1 96.81 111 GLY B CA 1
ATOM 2285 C C . GLY B 1 111 ? 1.483 10.75 21.766 1 96.81 111 GLY B C 1
ATOM 2286 O O . GLY B 1 111 ? 1.131 9.969 22.656 1 96.81 111 GLY B O 1
ATOM 2287 N N . SER B 1 112 ? 1.281 12.039 21.844 1 97.12 112 SER B N 1
ATOM 2288 C CA . SER B 1 112 ? 0.49 12.664 22.906 1 97.12 112 SER B CA 1
ATOM 2289 C C . SER B 1 112 ? -0.912 13.008 22.406 1 97.12 112 SER B C 1
ATOM 2291 O O . SER B 1 112 ? -1.188 12.945 21.203 1 97.12 112 SER B O 1
ATOM 2293 N N . PRO B 1 113 ? -1.85 13.328 23.234 1 97.5 113 PRO B N 1
ATOM 2294 C CA . PRO B 1 113 ? -3.23 13.586 22.812 1 97.5 113 PRO B CA 1
ATOM 2295 C C . PRO B 1 113 ? -3.355 14.789 21.891 1 97.5 113 PRO B C 1
ATOM 2297 O O . PRO B 1 113 ? -2.68 15.805 22.094 1 97.5 113 PRO B O 1
ATOM 2300 N N . ILE B 1 114 ? -4.125 14.656 20.922 1 98.12 114 ILE B N 1
ATOM 2301 C CA . ILE B 1 114 ? -4.484 15.711 19.984 1 98.12 114 ILE B CA 1
ATOM 2302 C C . ILE B 1 114 ? -5.621 16.547 20.562 1 98.12 114 ILE B C 1
ATOM 2304 O O . ILE B 1 114 ? -6.613 16.016 21.062 1 98.12 114 ILE B O 1
ATOM 2308 N N . ALA B 1 115 ? -5.48 17.906 20.516 1 96.44 115 ALA B N 1
ATOM 2309 C CA . ALA B 1 115 ? -6.477 18.797 21.094 1 96.44 115 ALA B CA 1
ATOM 2310 C C . ALA B 1 115 ? -7.504 19.234 20.047 1 96.44 115 ALA B C 1
ATOM 2312 O O . ALA B 1 115 ? -7.691 20.422 19.812 1 96.44 115 ALA B O 1
ATOM 2313 N N . ASP B 1 116 ? -8.148 18.469 19.328 1 97.62 116 ASP B N 1
ATOM 2314 C CA . ASP B 1 116 ? -9.203 18.625 18.328 1 97.62 116 ASP B CA 1
ATOM 2315 C C . ASP B 1 116 ? -10.008 17.344 18.156 1 97.62 116 ASP B C 1
ATOM 2317 O O . ASP B 1 116 ? -9.516 16.359 17.594 1 97.62 116 ASP B O 1
ATOM 2321 N N . GLU B 1 117 ? -11.164 17.312 18.672 1 97.75 117 GLU B N 1
ATOM 2322 C CA . GLU B 1 117 ? -11.969 16.094 18.781 1 97.75 117 GLU B CA 1
ATOM 2323 C C . GLU B 1 117 ? -12.133 15.414 17.438 1 97.75 117 GLU B C 1
ATOM 2325 O O . GLU B 1 117 ? -12.078 14.188 17.344 1 97.75 117 GLU B O 1
ATOM 2330 N N . LYS B 1 118 ? -12.367 16.172 16.391 1 98.44 118 LYS B N 1
ATOM 2331 C CA . LYS B 1 118 ? -12.562 15.578 15.062 1 98.44 118 LYS B CA 1
ATOM 2332 C C . LYS B 1 118 ? -11.281 14.93 14.555 1 98.44 118 LYS B C 1
ATOM 2334 O O . LYS B 1 118 ? -11.312 13.844 13.984 1 98.44 118 LYS B O 1
ATOM 2339 N N . LEU B 1 119 ? -10.164 15.602 14.781 1 98.75 119 LEU B N 1
ATOM 2340 C CA . LEU B 1 119 ? -8.883 15.055 14.328 1 98.75 119 LEU B CA 1
ATOM 2341 C C . LEU B 1 119 ? -8.484 13.844 15.164 1 98.75 119 LEU B C 1
ATOM 2343 O O . LEU B 1 119 ? -7.805 12.945 14.672 1 98.75 119 LEU B O 1
ATOM 2347 N N . VAL B 1 120 ? -8.922 13.797 16.453 1 98.75 120 VAL B N 1
ATOM 2348 C CA . VAL B 1 120 ? -8.719 12.602 17.266 1 98.75 120 VAL B CA 1
ATOM 2349 C C . VAL B 1 120 ? -9.445 11.414 16.641 1 98.75 120 VAL B C 1
ATOM 2351 O O . VAL B 1 120 ? -8.875 10.328 16.5 1 98.75 120 VAL B O 1
ATOM 2354 N N . ALA B 1 121 ? -10.695 11.617 16.234 1 98.81 121 ALA B N 1
ATOM 2355 C CA . ALA B 1 121 ? -11.477 10.555 15.609 1 98.81 121 ALA B CA 1
ATOM 2356 C C . ALA B 1 121 ? -10.82 10.062 14.32 1 98.81 121 ALA B C 1
ATOM 2358 O O . ALA B 1 121 ? -10.781 8.859 14.055 1 98.81 121 ALA B O 1
ATOM 2359 N N . LEU B 1 122 ? -10.266 11 13.547 1 98.94 122 LEU B N 1
ATOM 2360 C CA . LEU B 1 122 ? -9.578 10.656 12.305 1 98.94 122 LEU B CA 1
ATOM 2361 C C . LEU B 1 122 ? -8.32 9.844 12.594 1 98.94 122 LEU B C 1
ATOM 2363 O O . LEU B 1 122 ? -8.133 8.766 12.031 1 98.94 122 LEU B O 1
ATOM 2367 N N . ALA B 1 123 ? -7.484 10.344 13.477 1 98.94 123 ALA B N 1
ATOM 2368 C CA . ALA B 1 123 ? -6.223 9.68 13.805 1 98.94 123 ALA B CA 1
ATOM 2369 C C . ALA B 1 123 ? -6.473 8.273 14.352 1 98.94 123 ALA B C 1
ATOM 2371 O O . ALA B 1 123 ? -5.781 7.328 13.977 1 98.94 123 ALA B O 1
ATOM 2372 N N . GLU B 1 124 ? -7.457 8.164 15.219 1 98.81 124 GLU B N 1
ATOM 2373 C CA . GLU B 1 124 ? -7.766 6.871 15.828 1 98.81 124 GLU B CA 1
ATOM 2374 C C . GLU B 1 124 ? -8.258 5.875 14.781 1 98.81 124 GLU B C 1
ATOM 2376 O O . GLU B 1 124 ? -7.891 4.699 14.812 1 98.81 124 GLU B O 1
ATOM 2381 N N . PHE B 1 125 ? -9.086 6.34 13.891 1 98.94 125 PHE B N 1
ATOM 2382 C CA . PHE B 1 125 ? -9.594 5.43 12.875 1 98.94 125 PHE B CA 1
ATOM 2383 C C . PHE B 1 125 ? -8.484 4.984 11.938 1 98.94 125 PHE B C 1
ATOM 2385 O O . PHE B 1 125 ? -8.445 3.826 11.508 1 98.94 125 PHE B O 1
ATOM 2392 N N . VAL B 1 126 ? -7.562 5.926 11.578 1 98.94 126 VAL B N 1
ATOM 2393 C CA . VAL B 1 126 ? -6.398 5.566 10.773 1 98.94 126 VAL B CA 1
ATOM 2394 C C . VAL B 1 126 ? -5.598 4.477 11.484 1 98.94 126 VAL B C 1
ATOM 2396 O O . VAL B 1 126 ? -5.207 3.484 10.867 1 98.94 126 VAL B O 1
ATOM 2399 N N . ARG B 1 127 ? -5.406 4.602 12.805 1 98.81 127 ARG B N 1
ATOM 2400 C CA . ARG B 1 127 ? -4.68 3.602 13.578 1 98.81 127 ARG B CA 1
ATOM 2401 C C . ARG B 1 127 ? -5.414 2.266 13.578 1 98.81 127 ARG B C 1
ATOM 2403 O O . ARG B 1 127 ? -4.789 1.206 13.516 1 98.81 127 ARG B O 1
ATOM 2410 N N . VAL B 1 128 ? -6.719 2.34 13.688 1 98.81 128 VAL B N 1
ATOM 2411 C CA . VAL B 1 128 ? -7.52 1.119 13.68 1 98.81 128 VAL B CA 1
ATOM 2412 C C . VAL B 1 128 ? -7.301 0.365 12.375 1 98.81 128 VAL B C 1
ATOM 2414 O O . VAL B 1 128 ? -6.98 -0.826 12.383 1 98.81 128 VAL B O 1
ATOM 2417 N N . LEU B 1 129 ? -7.391 1.076 11.211 1 98.88 129 LEU B N 1
ATOM 2418 C CA . LEU B 1 129 ? -7.211 0.408 9.93 1 98.88 129 LEU B CA 1
ATOM 2419 C C . LEU B 1 129 ? -5.781 -0.107 9.781 1 98.88 129 LEU B C 1
ATOM 2421 O O . LEU B 1 129 ? -5.562 -1.191 9.234 1 98.88 129 LEU B O 1
ATOM 2425 N N . PHE B 1 130 ? -4.855 0.684 10.234 1 98.81 130 PHE B N 1
ATOM 2426 C CA . PHE B 1 130 ? -3.447 0.319 10.18 1 98.81 130 PHE B CA 1
ATOM 2427 C C . PHE B 1 130 ? -3.189 -0.971 10.945 1 98.81 130 PHE B C 1
ATOM 2429 O O . PHE B 1 130 ? -2.648 -1.932 10.398 1 98.81 130 PHE B O 1
ATOM 2436 N N . HIS B 1 131 ? -3.662 -1.078 12.188 1 98.5 131 HIS B N 1
ATOM 2437 C CA . HIS B 1 131 ? -3.291 -2.162 13.086 1 98.5 131 HIS B CA 1
ATOM 2438 C C . HIS B 1 131 ? -4.109 -3.418 12.812 1 98.5 131 HIS B C 1
ATOM 2440 O O . HIS B 1 131 ? -3.654 -4.531 13.078 1 98.5 131 HIS B O 1
ATOM 2446 N N . THR B 1 132 ? -5.27 -3.238 12.273 1 98.5 132 THR B N 1
ATOM 2447 C CA . THR B 1 132 ? -6.129 -4.395 12.047 1 98.5 132 THR B CA 1
ATOM 2448 C C . THR B 1 132 ? -6.02 -4.883 10.609 1 98.5 132 THR B C 1
ATOM 2450 O O . THR B 1 132 ? -6.699 -5.832 10.211 1 98.5 132 THR B O 1
ATOM 2453 N N . ARG B 1 133 ? -5.246 -4.223 9.75 1 98.19 133 ARG B N 1
ATOM 2454 C CA . ARG B 1 133 ? -5.09 -4.531 8.336 1 98.19 133 ARG B CA 1
ATOM 2455 C C . ARG B 1 133 ? -6.426 -4.434 7.602 1 98.19 133 ARG B C 1
ATOM 2457 O O . ARG B 1 133 ? -6.809 -5.355 6.875 1 98.19 133 ARG B O 1
ATOM 2464 N N . GLY B 1 134 ? -7.125 -3.318 7.926 1 98.5 134 GLY B N 1
ATOM 2465 C CA . GLY B 1 134 ? -8.352 -3.018 7.211 1 98.5 134 GLY B CA 1
ATOM 2466 C C . GLY B 1 134 ? -9.555 -3.779 7.742 1 98.5 134 GLY B C 1
ATOM 2467 O O . GLY B 1 134 ? -10.508 -4.035 7.008 1 98.5 134 GLY B O 1
ATOM 2468 N N . LEU B 1 135 ? -9.477 -4.219 9.031 1 98.5 135 LEU B N 1
ATOM 2469 C CA . LEU B 1 135 ? -10.562 -4.961 9.656 1 98.5 135 LEU B CA 1
ATOM 2470 C C . LEU B 1 135 ? -11.125 -4.207 10.859 1 98.5 135 LEU B C 1
ATOM 2472 O O . LEU B 1 135 ? -11.062 -4.699 11.984 1 98.5 135 LEU B O 1
ATOM 2476 N N . PRO B 1 136 ? -11.695 -3.043 10.656 1 98.56 136 PRO B N 1
ATOM 2477 C CA . PRO B 1 136 ? -12.219 -2.266 11.781 1 98.56 136 PRO B CA 1
ATOM 2478 C C . PRO B 1 136 ? -13.453 -2.9 12.414 1 98.56 136 PRO B C 1
ATOM 2480 O O . PRO B 1 136 ? -14.242 -3.549 11.727 1 98.56 136 PRO B O 1
ATOM 2483 N N . SER B 1 137 ? -13.617 -2.66 13.688 1 98.38 137 SER B N 1
ATOM 2484 C CA . SER B 1 137 ? -14.875 -2.994 14.352 1 98.38 137 SER B CA 1
ATOM 2485 C C . SER B 1 137 ? -16 -2.08 13.898 1 98.38 137 SER B C 1
ATOM 2487 O O . SER B 1 137 ? -15.758 -1 13.352 1 98.38 137 SER B O 1
ATOM 2489 N N . ALA B 1 138 ? -17.234 -2.553 14.109 1 98.06 138 ALA B N 1
ATOM 2490 C CA . ALA B 1 138 ? -18.391 -1.716 13.797 1 98.06 138 ALA B CA 1
ATOM 2491 C C . ALA B 1 138 ? -18.344 -0.418 14.602 1 98.06 138 ALA B C 1
ATOM 2493 O O . ALA B 1 138 ? -18.672 0.651 14.078 1 98.06 138 ALA B O 1
ATOM 2494 N N . ALA B 1 139 ? -17.938 -0.52 15.844 1 98.62 139 ALA B N 1
ATOM 2495 C CA . ALA B 1 139 ? -17.891 0.645 16.734 1 98.62 139 ALA B CA 1
ATOM 2496 C C . ALA B 1 139 ? -16.875 1.67 16.219 1 98.62 139 ALA B C 1
ATOM 2498 O O . ALA B 1 139 ? -17.109 2.877 16.297 1 98.62 139 ALA B O 1
ATOM 2499 N N . ALA B 1 140 ? -15.734 1.225 15.742 1 98.75 140 ALA B N 1
ATOM 2500 C CA . ALA B 1 140 ? -14.711 2.131 15.227 1 98.75 140 ALA B CA 1
ATOM 2501 C C . ALA B 1 140 ? -15.211 2.889 14 1 98.75 140 ALA B C 1
ATOM 2503 O O . ALA B 1 140 ? -14.992 4.098 13.875 1 98.75 140 ALA B O 1
ATOM 2504 N N . VAL B 1 141 ? -15.922 2.178 13.125 1 98.75 141 VAL B N 1
ATOM 2505 C CA . VAL B 1 141 ? -16.453 2.822 11.93 1 98.75 141 VAL B CA 1
ATOM 2506 C C . VAL B 1 1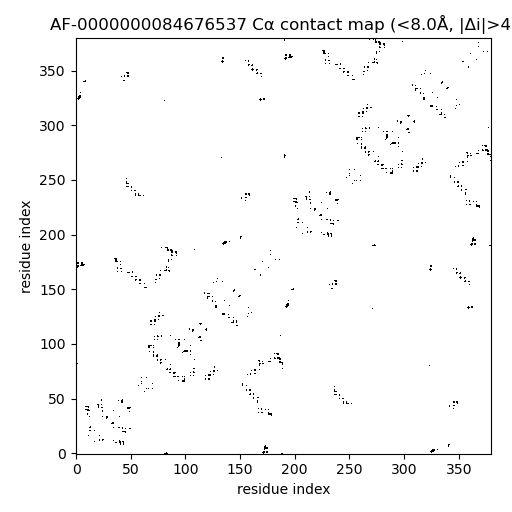41 ? -17.531 3.826 12.328 1 98.75 141 VAL B C 1
ATOM 2508 O O . VAL B 1 141 ? -17.578 4.945 11.805 1 98.75 141 VAL B O 1
ATOM 2511 N N . GLN B 1 142 ? -18.359 3.449 13.234 1 98.5 142 GLN B N 1
ATOM 2512 C CA . GLN B 1 142 ? -19.438 4.328 13.664 1 98.5 142 GLN B CA 1
ATOM 2513 C C . GLN B 1 142 ? -18.891 5.605 14.297 1 98.5 142 GLN B C 1
ATOM 2515 O O . GLN B 1 142 ? -19.422 6.691 14.078 1 98.5 142 GLN B O 1
ATOM 2520 N N . SER B 1 143 ? -17.828 5.488 15.078 1 98.75 143 SER B N 1
ATOM 2521 C CA . SER B 1 143 ? -17.188 6.66 15.664 1 98.75 143 SER B CA 1
ATOM 2522 C C . SER B 1 143 ? -16.625 7.586 14.586 1 98.75 143 SER B C 1
ATOM 2524 O O . SER B 1 143 ? -16.719 8.812 14.703 1 98.75 143 SER B O 1
ATOM 2526 N N . PHE B 1 144 ? -16.078 7.031 13.586 1 98.88 144 PHE B N 1
ATOM 2527 C CA . PHE B 1 144 ? -15.523 7.777 12.461 1 98.88 144 PHE B CA 1
ATOM 2528 C C . PHE B 1 144 ? -16.625 8.508 11.703 1 98.88 144 PHE B C 1
ATOM 2530 O O . PHE B 1 144 ? -16.5 9.695 11.398 1 98.88 144 PHE B O 1
ATOM 2537 N N . LEU B 1 145 ? -17.719 7.785 11.445 1 98.81 145 LEU B N 1
ATOM 2538 C CA . LEU B 1 145 ? -18.859 8.375 10.75 1 98.81 145 LEU B CA 1
ATOM 2539 C C . LEU B 1 145 ? -19.516 9.461 11.602 1 98.81 145 LEU B C 1
ATOM 2541 O O . LEU B 1 145 ? -19.906 10.508 11.086 1 98.81 145 LEU B O 1
ATOM 2545 N N . ALA B 1 146 ? -19.578 9.25 12.898 1 98.75 146 ALA B N 1
ATOM 2546 C CA . ALA B 1 146 ? -20.203 10.195 13.82 1 98.75 146 ALA B CA 1
ATOM 2547 C C . ALA B 1 146 ? -19.391 11.484 13.906 1 98.75 146 ALA B C 1
ATOM 2549 O O . ALA B 1 146 ? -19.938 12.555 14.203 1 98.75 146 ALA B O 1
ATOM 2550 N N . ALA B 1 147 ? -18.109 11.391 13.594 1 98.81 147 ALA B N 1
ATOM 2551 C CA . ALA B 1 147 ? -17.234 12.555 13.641 1 98.81 147 ALA B CA 1
ATOM 2552 C C . ALA B 1 147 ? -17.406 13.422 12.398 1 98.81 147 ALA B C 1
ATOM 2554 O O . ALA B 1 147 ? -16.844 14.508 12.297 1 98.81 147 ALA B O 1
ATOM 2555 N N . GLY B 1 148 ? -18.203 12.922 11.422 1 98.69 148 GLY B N 1
ATOM 2556 C CA . GLY B 1 148 ? -18.531 13.727 10.258 1 98.69 148 GLY B CA 1
ATOM 2557 C C . GLY B 1 148 ? -17.875 13.227 8.984 1 98.69 148 GLY B C 1
ATOM 2558 O O . GLY B 1 148 ? -17.969 13.875 7.941 1 98.69 148 GLY B O 1
ATOM 2559 N N . TYR B 1 149 ? -17.266 12.086 9.008 1 98.81 149 TYR B N 1
ATOM 2560 C CA . TYR B 1 149 ? -16.656 11.5 7.812 1 98.81 149 TYR B CA 1
ATOM 2561 C C . TYR B 1 149 ? -17.609 10.508 7.156 1 98.81 149 TYR B C 1
ATOM 2563 O O . TYR B 1 149 ? -18.625 10.141 7.738 1 98.81 149 TYR B O 1
ATOM 2571 N N . GLY B 1 150 ? -17.234 10.102 5.961 1 98.62 150 GLY B N 1
ATOM 2572 C CA . GLY B 1 150 ? -18.094 9.195 5.215 1 98.62 150 GLY B CA 1
ATOM 2573 C C . GLY B 1 150 ? -17.422 7.891 4.859 1 98.62 150 GLY B C 1
ATOM 2574 O O . GLY B 1 150 ? -16.219 7.738 5.059 1 98.62 150 GLY B O 1
ATOM 2575 N N . GLU B 1 151 ? -18.188 7 4.352 1 98.56 151 GLU B N 1
ATOM 2576 C CA . GLU B 1 151 ? -17.688 5.672 4.016 1 98.56 151 GLU B CA 1
ATOM 2577 C C . GLU B 1 151 ? -16.672 5.746 2.873 1 98.56 151 GLU B C 1
ATOM 2579 O O . GLU B 1 151 ? -15.719 4.965 2.828 1 98.56 151 GLU B O 1
ATOM 2584 N N . ARG B 1 152 ? -16.859 6.621 1.939 1 98.31 152 ARG B N 1
ATOM 2585 C CA . ARG B 1 152 ? -15.875 6.77 0.875 1 98.31 152 ARG B CA 1
ATOM 2586 C C . ARG B 1 152 ? -14.516 7.145 1.444 1 98.31 152 ARG B C 1
ATOM 2588 O O . ARG B 1 152 ? -13.477 6.719 0.92 1 98.31 152 ARG B O 1
ATOM 2595 N N . GLN B 1 153 ? -14.523 7.957 2.477 1 98.88 153 GLN B N 1
ATOM 2596 C CA . GLN B 1 153 ? -13.281 8.391 3.096 1 98.88 153 GLN B CA 1
ATOM 2597 C C . GLN B 1 153 ? -12.562 7.219 3.77 1 98.88 153 GLN B C 1
ATOM 2599 O O . GLN B 1 153 ? -11.344 7.254 3.959 1 98.88 153 GLN B O 1
ATOM 2604 N N . VAL B 1 154 ? -13.273 6.129 4.168 1 98.94 154 VAL B N 1
ATOM 2605 C CA . VAL B 1 154 ? -12.633 4.906 4.645 1 98.94 154 VAL B CA 1
ATOM 2606 C C . VAL B 1 154 ? -11.719 4.34 3.557 1 98.94 154 VAL B C 1
ATOM 2608 O O . VAL B 1 154 ? -10.578 3.969 3.828 1 98.94 154 VAL B O 1
ATOM 2611 N N . LEU B 1 155 ? -12.219 4.359 2.32 1 98.88 155 LEU B N 1
ATOM 2612 C CA . LEU B 1 155 ? -11.438 3.865 1.19 1 98.88 155 LEU B CA 1
ATOM 2613 C C . LEU B 1 155 ? -10.234 4.77 0.927 1 98.88 155 LEU B C 1
ATOM 2615 O O . LEU B 1 155 ? -9.164 4.289 0.545 1 98.88 155 LEU B O 1
ATOM 2619 N N . GLU B 1 156 ? -10.43 6.035 1.152 1 98.94 156 GLU B N 1
ATOM 2620 C CA . GLU B 1 156 ? -9.328 6.969 0.942 1 98.94 156 GLU B CA 1
ATOM 2621 C C . GLU B 1 156 ? -8.211 6.75 1.963 1 98.94 156 GLU B C 1
ATOM 2623 O O . GLU B 1 156 ? -7.035 6.938 1.654 1 98.94 156 GLU B O 1
ATOM 2628 N N . ILE B 1 157 ? -8.562 6.352 3.172 1 99 157 ILE B N 1
ATOM 2629 C CA . ILE B 1 157 ? -7.535 6.023 4.16 1 99 157 ILE B CA 1
ATOM 2630 C C . ILE B 1 157 ? -6.801 4.75 3.736 1 99 157 ILE B C 1
ATOM 2632 O O . ILE B 1 157 ? -5.59 4.637 3.93 1 99 157 ILE B O 1
ATOM 2636 N N . VAL B 1 158 ? -7.496 3.793 3.1 1 98.94 158 VAL B N 1
ATOM 2637 C CA . VAL B 1 158 ? -6.844 2.605 2.557 1 98.94 158 VAL B CA 1
ATOM 2638 C C . VAL B 1 158 ? -5.84 3.014 1.481 1 98.94 158 VAL B C 1
ATOM 2640 O O . VAL B 1 158 ? -4.727 2.486 1.433 1 98.94 158 VAL B O 1
ATOM 2643 N N . LEU B 1 159 ? -6.25 3.984 0.604 1 98.94 159 LEU B N 1
ATOM 2644 C CA . LEU B 1 159 ? -5.328 4.504 -0.401 1 98.94 159 LEU B CA 1
ATOM 2645 C C . LEU B 1 159 ? -4.105 5.133 0.257 1 98.94 159 LEU B C 1
ATOM 2647 O O . LEU B 1 159 ? -2.973 4.891 -0.172 1 98.94 159 LEU B O 1
ATOM 2651 N N . ALA B 1 160 ? -4.289 5.887 1.318 1 98.94 160 ALA B N 1
ATOM 2652 C CA . ALA B 1 160 ? -3.182 6.512 2.035 1 98.94 160 ALA B CA 1
ATOM 2653 C C . ALA B 1 160 ? -2.262 5.457 2.648 1 98.94 160 ALA B C 1
ATOM 2655 O O . ALA B 1 160 ? -1.038 5.605 2.627 1 98.94 160 ALA B O 1
ATOM 2656 N N . LEU B 1 161 ? -2.861 4.398 3.166 1 98.94 161 LEU B N 1
ATOM 2657 C CA . LEU B 1 161 ? -2.07 3.311 3.734 1 98.94 161 LEU B CA 1
ATOM 2658 C C . LEU B 1 161 ? -1.164 2.689 2.678 1 98.94 161 LEU B C 1
ATOM 2660 O O . LEU B 1 161 ? 0.011 2.422 2.939 1 98.94 161 LEU B O 1
ATOM 2664 N N . ALA B 1 162 ? -1.678 2.508 1.495 1 98.94 162 ALA B N 1
ATOM 2665 C CA . ALA B 1 162 ? -0.893 1.914 0.416 1 98.94 162 ALA B CA 1
ATOM 2666 C C . ALA B 1 162 ? 0.226 2.852 -0.028 1 98.94 162 ALA B C 1
ATOM 2668 O O . ALA B 1 162 ? 1.366 2.422 -0.22 1 98.94 162 ALA B O 1
ATOM 2669 N N . VAL B 1 163 ? -0.103 4.102 -0.157 1 98.88 163 VAL B N 1
ATOM 2670 C CA . VAL B 1 163 ? 0.857 5.117 -0.571 1 98.88 163 VAL B CA 1
ATOM 2671 C C . VAL B 1 163 ? 2 5.191 0.439 1 98.88 163 VAL B C 1
ATOM 2673 O O . VAL B 1 163 ? 3.172 5.227 0.057 1 98.88 163 VAL B O 1
ATOM 2676 N N . LYS B 1 164 ? 1.67 5.102 1.668 1 98.94 164 LYS B N 1
ATOM 2677 C CA . LYS B 1 164 ? 2.697 5.242 2.697 1 98.94 164 LYS B CA 1
ATOM 2678 C C . LYS B 1 164 ? 3.467 3.938 2.887 1 98.94 164 LYS B C 1
ATOM 2680 O O . LYS B 1 164 ? 4.629 3.951 3.303 1 98.94 164 LYS B O 1
ATOM 2685 N N . THR B 1 165 ? 2.83 2.783 2.539 1 98.94 165 THR B N 1
ATOM 2686 C CA . THR B 1 165 ? 3.605 1.551 2.457 1 98.94 165 THR B CA 1
ATOM 2687 C C . THR B 1 165 ? 4.773 1.709 1.486 1 98.94 165 THR B C 1
ATOM 2689 O O . THR B 1 165 ? 5.91 1.354 1.811 1 98.94 165 THR B O 1
ATOM 2692 N N . LEU B 1 166 ? 4.523 2.316 0.361 1 98.94 166 LEU B N 1
ATOM 2693 C CA . LEU B 1 166 ? 5.551 2.506 -0.659 1 98.94 166 LEU B CA 1
ATOM 2694 C C . LEU B 1 166 ? 6.68 3.389 -0.137 1 98.94 166 LEU B C 1
ATOM 2696 O O . LEU B 1 166 ? 7.848 2.998 -0.175 1 98.94 166 LEU B O 1
ATOM 2700 N N . SER B 1 167 ? 6.359 4.512 0.402 1 98.88 167 SER B N 1
ATOM 2701 C CA . SER B 1 167 ? 7.383 5.473 0.797 1 98.88 167 SER B CA 1
ATOM 2702 C C . SER B 1 167 ? 8.055 5.062 2.104 1 98.88 167 SER B C 1
ATOM 2704 O O . SER B 1 167 ? 9.281 5.09 2.211 1 98.88 167 SER B O 1
ATOM 2706 N N . ASN B 1 168 ? 7.281 4.633 3.107 1 98.88 168 ASN B N 1
ATOM 2707 C CA . ASN B 1 168 ? 7.859 4.289 4.402 1 98.88 168 ASN B CA 1
ATOM 2708 C C . ASN B 1 168 ? 8.812 3.1 4.293 1 98.88 168 ASN B C 1
ATOM 2710 O O . ASN B 1 168 ? 9.93 3.143 4.809 1 98.88 168 ASN B O 1
ATOM 2714 N N . TYR B 1 169 ? 8.359 2.029 3.611 1 98.88 169 TYR B N 1
ATOM 2715 C CA . TYR B 1 169 ? 9.188 0.832 3.523 1 98.88 169 TYR B CA 1
ATOM 2716 C C . TYR B 1 169 ? 10.422 1.085 2.664 1 98.88 169 TYR B C 1
ATOM 2718 O O . TYR B 1 169 ? 11.508 0.591 2.969 1 98.88 169 TYR B O 1
ATOM 2726 N N . ALA B 1 170 ? 10.273 1.877 1.559 1 98.88 170 ALA B N 1
ATOM 2727 C CA . ALA B 1 170 ? 11.445 2.236 0.769 1 98.88 170 ALA B CA 1
ATOM 2728 C C . ALA B 1 170 ? 12.469 2.988 1.618 1 98.88 170 ALA B C 1
ATOM 2730 O O . ALA B 1 170 ? 13.664 2.703 1.558 1 98.88 170 ALA B O 1
ATOM 2731 N N . ASN B 1 171 ? 12 3.875 2.426 1 98.81 171 ASN B N 1
ATOM 2732 C CA . ASN B 1 171 ? 12.906 4.652 3.266 1 98.81 171 ASN B CA 1
ATOM 2733 C C . ASN B 1 171 ? 13.57 3.779 4.324 1 98.81 171 ASN B C 1
ATOM 2735 O O . ASN B 1 171 ? 14.742 3.986 4.664 1 98.81 171 ASN B O 1
ATOM 2739 N N . HIS B 1 172 ? 12.812 2.832 4.891 1 98.5 172 HIS B N 1
ATOM 2740 C CA . HIS B 1 172 ? 13.43 1.86 5.785 1 98.5 172 HIS B CA 1
ATOM 2741 C C . HIS B 1 172 ? 14.633 1.186 5.129 1 98.5 172 HIS B C 1
ATOM 2743 O O . HIS B 1 172 ? 15.695 1.078 5.738 1 98.5 172 HIS B O 1
ATOM 2749 N N . LEU B 1 173 ? 14.43 0.767 3.914 1 98.75 173 LEU B N 1
ATOM 2750 C CA . LEU B 1 173 ? 15.352 -0.112 3.205 1 98.75 173 LEU B CA 1
ATOM 2751 C C . LEU B 1 173 ? 16.562 0.668 2.689 1 98.75 173 LEU B C 1
ATOM 2753 O O . LEU B 1 173 ? 17.672 0.133 2.619 1 98.75 173 LEU B O 1
ATOM 2757 N N . PHE B 1 174 ? 16.344 1.938 2.342 1 98.62 174 PHE B N 1
ATOM 2758 C CA . PHE B 1 174 ? 17.406 2.727 1.729 1 98.62 174 PHE B CA 1
ATOM 2759 C C . PHE B 1 174 ? 18.141 3.555 2.779 1 98.62 174 PHE B C 1
ATOM 2761 O O . PHE B 1 174 ? 19.188 4.148 2.494 1 98.62 174 PHE B O 1
ATOM 2768 N N . HIS B 1 175 ? 17.609 3.605 4.02 1 98.19 175 HIS B N 1
ATOM 2769 C CA . HIS B 1 175 ? 18.156 4.539 4.996 1 98.19 175 HIS B CA 1
ATOM 2770 C C . HIS B 1 175 ? 18.25 5.949 4.422 1 98.19 175 HIS B C 1
ATOM 2772 O O . HIS B 1 175 ? 19.297 6.594 4.504 1 98.19 175 HIS B O 1
ATOM 2778 N N . THR B 1 176 ? 17.172 6.449 3.855 1 98.5 176 THR B N 1
ATOM 2779 C CA . THR B 1 176 ? 17.156 7.672 3.062 1 98.5 176 THR B CA 1
ATOM 2780 C C . THR B 1 176 ? 17.594 8.867 3.908 1 98.5 176 THR B C 1
ATOM 2782 O O . THR B 1 176 ? 16.969 9.164 4.934 1 98.5 176 THR B O 1
ATOM 2785 N N . PRO B 1 177 ? 18.672 9.594 3.479 1 98 177 PRO B N 1
ATOM 2786 C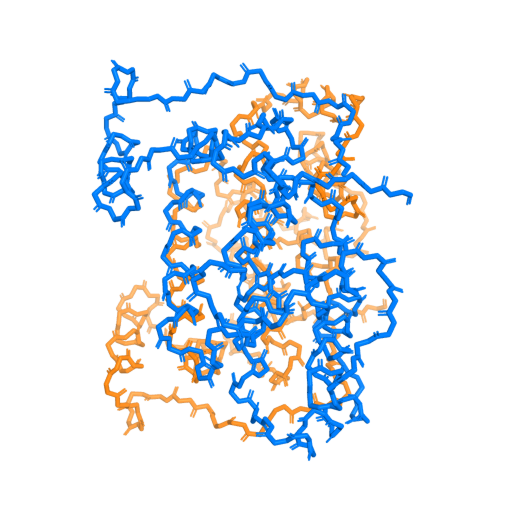 CA . PRO B 1 177 ? 19.016 10.812 4.203 1 98 177 PRO B CA 1
ATOM 2787 C C . PRO B 1 177 ? 17.938 11.883 4.105 1 98 177 PRO B C 1
ATOM 2789 O O . PRO B 1 177 ? 17.312 12.055 3.053 1 98 177 PRO B O 1
ATOM 2792 N N . LEU B 1 178 ? 17.766 12.586 5.184 1 98.38 178 LEU B N 1
ATOM 2793 C CA . LEU B 1 178 ? 16.75 13.633 5.227 1 98.38 178 LEU B CA 1
ATOM 2794 C C . LEU B 1 178 ? 17.156 14.82 4.355 1 98.38 178 LEU B C 1
ATOM 2796 O O . LEU B 1 178 ? 18.312 15.258 4.402 1 98.38 178 LEU B O 1
ATOM 2800 N N . ASP B 1 179 ? 16.312 15.297 3.488 1 97.94 179 ASP B N 1
ATOM 2801 C CA . ASP B 1 179 ? 16.578 16.5 2.711 1 97.94 179 ASP B CA 1
ATOM 2802 C C . ASP B 1 179 ? 16.688 17.734 3.617 1 97.94 179 ASP B C 1
ATOM 2804 O O . ASP B 1 179 ? 15.992 17.812 4.633 1 97.94 179 ASP B O 1
ATOM 2808 N N . GLU B 1 180 ? 17.422 18.656 3.189 1 97.25 180 GLU B N 1
ATOM 2809 C CA . GLU B 1 180 ? 17.641 19.859 3.979 1 97.25 180 GLU B CA 1
ATOM 2810 C C . GLU B 1 180 ? 16.328 20.594 4.258 1 97.25 180 GLU B C 1
ATOM 2812 O O . GLU B 1 180 ? 16.141 21.141 5.344 1 97.25 180 GLU B O 1
ATOM 2817 N N . MET B 1 181 ? 15.5 20.625 3.346 1 95.62 181 MET B N 1
ATOM 2818 C CA . MET B 1 181 ? 14.242 21.359 3.465 1 95.62 181 MET B CA 1
ATOM 2819 C C . MET B 1 181 ? 13.391 20.812 4.605 1 95.62 181 MET B C 1
ATOM 2821 O O . MET B 1 181 ? 12.531 21.516 5.133 1 95.62 181 MET B O 1
ATOM 2825 N N . PHE B 1 182 ? 13.633 19.547 5.059 1 97.62 182 PHE B N 1
ATOM 2826 C CA . PHE B 1 182 ? 12.828 18.922 6.102 1 97.62 182 PHE B CA 1
ATOM 2827 C C . PHE B 1 182 ? 13.586 18.891 7.422 1 97.62 182 PHE B C 1
ATOM 2829 O O . PHE B 1 182 ? 13.078 18.391 8.422 1 97.62 182 PHE B O 1
ATOM 2836 N N . ALA B 1 183 ? 14.805 19.438 7.504 1 97.69 183 ALA B N 1
ATOM 2837 C CA . ALA B 1 183 ? 15.734 19.281 8.617 1 97.69 183 ALA B CA 1
ATOM 2838 C C . ALA B 1 183 ? 15.195 19.938 9.883 1 97.69 183 ALA B C 1
ATOM 2840 O O . ALA B 1 183 ? 15.43 19.453 10.992 1 97.69 183 ALA B O 1
ATOM 2841 N N . ASP B 1 184 ? 14.383 21.016 9.766 1 97.5 184 ASP B N 1
ATOM 2842 C CA . ASP B 1 184 ? 13.883 21.75 10.922 1 97.5 184 ASP B CA 1
ATOM 2843 C C . ASP B 1 184 ? 12.883 20.922 11.719 1 97.5 184 ASP B C 1
ATOM 2845 O O . ASP B 1 184 ? 12.641 21.188 12.898 1 97.5 184 ASP B O 1
ATOM 2849 N N . ARG B 1 185 ? 12.336 19.875 11.023 1 98.19 185 ARG B N 1
ATOM 2850 C CA . ARG B 1 185 ? 11.336 19.047 11.695 1 98.19 185 ARG B CA 1
ATOM 2851 C C . ARG B 1 185 ? 11.797 17.594 11.766 1 98.19 185 ARG B C 1
ATOM 2853 O O . ARG B 1 185 ? 10.977 16.672 11.75 1 98.19 185 ARG B O 1
ATOM 2860 N N . ALA B 1 186 ? 13.133 17.422 11.773 1 98.12 186 ALA B N 1
ATOM 2861 C CA . ALA B 1 186 ? 13.68 16.078 11.883 1 98.12 186 ALA B CA 1
ATOM 2862 C C . ALA B 1 186 ? 13.062 15.32 13.055 1 98.12 186 ALA B C 1
ATOM 2864 O O . ALA B 1 186 ? 12.828 15.898 14.117 1 98.12 186 ALA B O 1
ATOM 2865 N N . TRP B 1 187 ? 12.828 14.031 12.891 1 97.75 187 TRP B N 1
ATOM 2866 C CA . TRP B 1 187 ? 12.156 13.172 13.867 1 97.75 187 TRP B CA 1
ATOM 2867 C C . TRP B 1 187 ? 12.852 11.82 13.977 1 97.75 187 TRP B C 1
ATOM 2869 O O . TRP B 1 187 ? 13.312 11.273 12.977 1 97.75 187 TRP B O 1
ATOM 2879 N N . GLN B 1 188 ? 12.984 11.336 15.195 1 94.19 188 GLN B N 1
ATOM 2880 C CA . GLN B 1 188 ? 13.453 9.977 15.469 1 94.19 188 GLN B CA 1
ATOM 2881 C C . GLN B 1 188 ? 12.508 9.258 16.422 1 94.19 188 GLN B C 1
ATOM 2883 O O . GLN B 1 188 ? 11.977 9.859 17.359 1 94.19 188 GLN B O 1
ATOM 2888 N N . GLN B 1 189 ? 12.273 8.086 16.016 1 84.94 189 GLN B N 1
ATOM 2889 C CA . GLN B 1 189 ? 11.398 7.312 16.891 1 84.94 189 GLN B CA 1
ATOM 2890 C C . GLN B 1 189 ? 12.047 7.086 18.25 1 84.94 189 GLN B C 1
ATOM 2892 O O . GLN B 1 189 ? 13.242 6.785 18.344 1 84.94 189 GLN B O 1
ATOM 2897 N N . ILE B 1 190 ? 11.414 7.637 19.391 1 67.31 190 ILE B N 1
ATOM 2898 C CA . ILE B 1 190 ? 11.906 7.438 20.75 1 67.31 190 ILE B CA 1
ATOM 2899 C C . ILE B 1 190 ? 11.469 6.066 21.266 1 67.31 190 ILE B C 1
ATOM 2901 O O . ILE B 1 190 ? 10.352 5.617 20.984 1 67.31 190 ILE B O 1
#

Secondary structure (DSSP, 8-state):
---SS---PPP--TTT--HHHHHHHHHHHHHHSS--HHHHHHTTSHHHHHHHHHHHHHHHHHS---HHHHHHHHHHHHHHHT-HHHHHHHHHHIIIII---HHHHHHHHHTPPPS-HHHHHHHHHHHHHHHHTS---HHHHHHHHHTT--HHHHHHHHHHHHHHHHHHHHHHHHTPPPPGGGGGG-----/---SS---PPP--TTT--HHHHHHHHHHHHHHSS--HHHHHHTTSHHHHHHHHHHHHHHHHHS---HHHHHHHHHHHHHHHT-HHHHHHHHHHIIIII---HHHHHHHHHTPPPS-HHHHHHHHHHHHHHHHTS---HHHHHHHHHTT--HHHHHHHHHHHHHHHHHHHHHHHHTPPPPGGGGGG-----